Protein AF-A0AA41WZE7-F1 (afdb_monomer)

InterPro domains:
  IPR021307 Protein of unknown function DUF2884 [PF11101] (39-268)

Structure (mmCIF, N/CA/C/O backbone):
data_AF-A0AA41WZE7-F1
#
_entry.id   AF-A0AA41WZE7-F1
#
loop_
_atom_site.group_PDB
_atom_site.id
_atom_site.type_symbol
_atom_site.label_atom_id
_atom_site.label_alt_id
_atom_site.label_comp_id
_atom_site.label_asym_id
_atom_site.label_entity_id
_atom_site.label_seq_id
_atom_site.pdbx_PDB_ins_code
_atom_site.Cartn_x
_atom_site.Cartn_y
_atom_site.Cartn_z
_atom_site.occupancy
_atom_site.B_iso_or_equiv
_atom_site.auth_seq_id
_atom_site.auth_comp_id
_atom_site.auth_asym_id
_atom_site.auth_atom_id
_atom_site.pdbx_PDB_model_num
ATOM 1 N N . MET A 1 1 ? 8.152 59.413 -42.683 1.00 39.50 1 MET A N 1
ATOM 2 C CA . MET A 1 1 ? 7.184 59.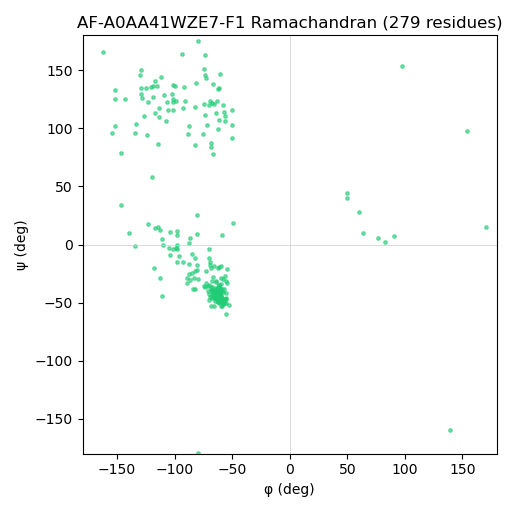721 -41.602 1.00 39.50 1 MET A CA 1
ATOM 3 C C . MET A 1 1 ? 5.880 59.018 -41.956 1.00 39.50 1 MET A C 1
ATOM 5 O O . MET A 1 1 ? 5.412 59.242 -43.054 1.00 39.50 1 MET A O 1
ATOM 9 N N . SER A 1 2 ? 5.282 58.123 -41.174 1.00 39.34 2 SER A N 1
ATOM 10 C CA . SER A 1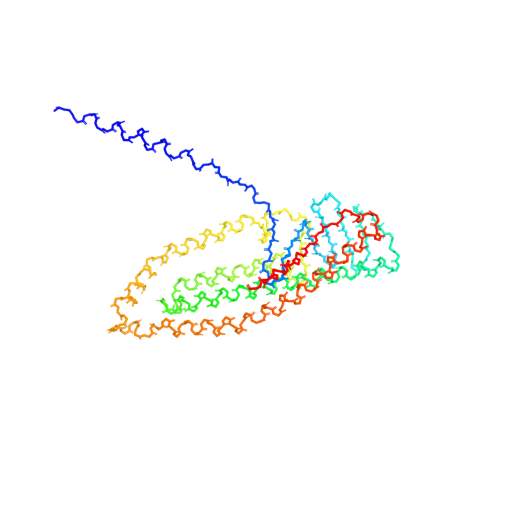 2 ? 5.498 57.766 -39.772 1.00 39.34 2 SER A CA 1
ATOM 11 C C . SER A 1 2 ? 5.105 56.294 -39.552 1.00 39.34 2 SER A C 1
ATOM 13 O O . SER A 1 2 ? 3.987 55.898 -39.865 1.00 39.34 2 SER A O 1
ATOM 15 N N . GLN A 1 3 ? 6.037 55.507 -39.009 1.00 42.66 3 GLN A N 1
ATOM 16 C CA . GLN A 1 3 ? 5.912 54.099 -38.600 1.00 42.66 3 GLN A CA 1
ATOM 17 C C . GLN A 1 3 ? 5.231 53.920 -37.217 1.00 42.66 3 GLN A C 1
ATOM 19 O O . GLN A 1 3 ? 5.480 52.943 -36.518 1.00 42.66 3 GLN A O 1
ATOM 24 N N . ALA A 1 4 ? 4.390 54.853 -36.763 1.00 45.75 4 ALA A N 1
ATOM 25 C CA . ALA A 1 4 ? 3.992 54.892 -35.348 1.00 45.75 4 ALA A CA 1
ATOM 26 C C . ALA A 1 4 ? 2.652 54.213 -34.985 1.00 45.75 4 ALA A C 1
ATOM 28 O O . ALA A 1 4 ? 2.394 54.037 -33.800 1.00 45.75 4 ALA A O 1
ATOM 29 N N . ASN A 1 5 ? 1.813 53.792 -35.942 1.00 42.59 5 ASN A N 1
ATOM 30 C CA . ASN A 1 5 ? 0.417 53.423 -35.626 1.00 42.59 5 ASN A CA 1
ATOM 31 C C . ASN A 1 5 ? 0.047 51.934 -35.723 1.00 42.59 5 ASN A C 1
ATOM 33 O O . ASN A 1 5 ? -1.085 51.588 -35.408 1.00 42.59 5 ASN A O 1
ATOM 37 N N . PHE A 1 6 ? 0.964 51.033 -36.089 1.00 42.41 6 PHE A N 1
ATOM 38 C CA . PHE A 1 6 ? 0.636 49.597 -36.168 1.00 42.41 6 PHE A CA 1
ATOM 39 C C . PHE A 1 6 ? 1.049 48.792 -34.923 1.00 42.41 6 PHE A C 1
ATOM 41 O O . PHE A 1 6 ? 0.565 47.689 -34.697 1.00 42.41 6 PHE A O 1
ATOM 48 N N . ARG A 1 7 ? 1.905 49.356 -34.060 1.00 39.88 7 ARG A N 1
ATOM 49 C CA . ARG A 1 7 ? 2.480 48.635 -32.911 1.00 39.88 7 ARG A CA 1
ATOM 50 C C . ARG A 1 7 ? 1.598 48.636 -31.653 1.00 39.88 7 ARG A C 1
ATOM 52 O O . ARG A 1 7 ? 1.911 47.924 -30.709 1.00 39.88 7 ARG A O 1
ATOM 59 N N . ASN A 1 8 ? 0.500 49.402 -31.641 1.00 41.09 8 ASN A N 1
ATOM 60 C CA . ASN A 1 8 ? -0.334 49.595 -30.445 1.00 41.09 8 ASN A CA 1
ATOM 61 C C . ASN A 1 8 ? -1.659 48.806 -30.445 1.00 41.09 8 ASN A C 1
ATOM 63 O O . ASN A 1 8 ? -2.323 48.746 -29.418 1.00 41.09 8 ASN A O 1
ATOM 67 N N . SER A 1 9 ? -2.041 48.176 -31.565 1.00 42.16 9 SER A N 1
ATOM 68 C CA . SER A 1 9 ? -3.278 47.375 -31.645 1.00 42.16 9 SER A CA 1
ATOM 69 C C . SER A 1 9 ? -3.074 45.882 -31.353 1.00 42.16 9 SER A C 1
ATOM 71 O O . SER A 1 9 ? -4.050 45.184 -31.103 1.00 42.16 9 SER A O 1
ATOM 73 N N . ILE A 1 10 ? -1.830 45.387 -31.371 1.00 45.69 10 ILE A N 1
ATOM 74 C CA . ILE A 1 10 ? -1.518 43.961 -31.149 1.00 45.69 10 ILE A CA 1
ATOM 75 C C . ILE A 1 10 ? -1.294 43.672 -29.651 1.00 45.69 10 ILE A C 1
ATOM 77 O O . ILE A 1 10 ? -1.718 42.635 -29.153 1.00 45.69 10 ILE A O 1
ATOM 81 N N . ASN A 1 11 ? -0.747 44.629 -28.891 1.00 40.59 11 ASN A N 1
ATOM 82 C CA . ASN A 1 11 ? -0.479 44.446 -27.456 1.00 40.59 11 ASN A CA 1
ATOM 83 C C . ASN A 1 11 ? -1.736 44.455 -26.568 1.00 40.59 11 ASN A C 1
ATOM 85 O O . ASN A 1 11 ? -1.706 43.884 -25.484 1.00 40.59 11 ASN A O 1
ATOM 89 N N . VAL A 1 12 ? -2.847 45.058 -27.006 1.00 44.38 12 VAL A N 1
ATOM 90 C CA . VAL A 1 12 ? -4.089 45.100 -26.204 1.00 44.38 12 VAL A CA 1
ATOM 91 C C . VAL A 1 12 ? -4.942 43.839 -26.406 1.00 44.38 12 VAL A C 1
ATOM 93 O O . VAL A 1 12 ? -5.680 43.450 -25.507 1.00 44.38 12 VAL A O 1
ATOM 96 N N . ALA A 1 13 ? -4.795 43.143 -27.539 1.00 37.84 13 ALA A N 1
ATOM 97 C CA . ALA A 1 13 ? -5.554 41.925 -27.830 1.00 37.84 13 ALA A CA 1
ATOM 98 C C . ALA A 1 13 ? -4.947 40.655 -27.197 1.00 37.84 13 ALA A C 1
ATOM 100 O O . ALA A 1 13 ? -5.689 39.745 -26.840 1.00 37.84 13 ALA A O 1
ATOM 101 N N . CYS A 1 14 ? -3.624 40.594 -26.995 1.00 38.25 14 CYS A N 1
ATOM 102 C CA . CYS A 1 14 ? -2.973 39.415 -26.403 1.00 38.25 14 CYS A CA 1
ATOM 103 C C . CYS A 1 14 ? -3.020 39.370 -24.866 1.00 38.25 14 CYS A C 1
ATOM 105 O O . CYS A 1 14 ? -2.947 38.286 -24.296 1.00 38.25 14 CYS A O 1
ATOM 107 N N . ILE A 1 15 ? -3.186 40.506 -24.179 1.00 42.50 15 ILE A N 1
ATOM 108 C CA . ILE A 1 15 ? -3.221 40.535 -22.703 1.00 42.50 15 ILE A CA 1
ATOM 109 C C . ILE A 1 15 ? -4.608 40.133 -22.158 1.00 42.50 15 ILE A C 1
ATOM 111 O O . ILE A 1 15 ? -4.711 39.641 -21.039 1.00 42.50 15 ILE A O 1
ATOM 115 N N . ALA A 1 16 ? -5.672 40.245 -22.961 1.00 38.09 16 ALA A N 1
ATOM 116 C CA . ALA A 1 16 ? -7.031 39.877 -22.550 1.00 38.09 16 ALA A CA 1
ATOM 117 C C . ALA A 1 16 ? -7.349 38.368 -22.654 1.00 38.09 16 ALA A C 1
ATOM 119 O O . ALA A 1 16 ? -8.365 37.933 -22.122 1.00 38.09 16 ALA A O 1
ATOM 120 N N . LEU A 1 17 ? -6.499 37.565 -23.307 1.00 38.97 17 LEU A N 1
ATOM 121 C CA . LEU A 1 17 ? -6.721 36.120 -23.489 1.00 38.97 17 LEU A CA 1
ATOM 122 C C . LEU A 1 17 ? -5.973 35.232 -22.479 1.00 38.97 17 LEU A C 1
ATOM 124 O O . LEU A 1 17 ? -6.183 34.025 -22.468 1.00 38.97 17 LEU A O 1
ATOM 128 N N . LEU A 1 18 ? -5.143 35.809 -21.604 1.00 40.44 18 LEU A N 1
ATOM 129 C CA . LEU A 1 18 ? -4.375 35.063 -20.593 1.00 40.44 18 LEU A CA 1
ATOM 130 C C . LEU A 1 18 ? -5.015 35.060 -19.191 1.00 40.44 18 LEU A C 1
ATOM 132 O O . LEU A 1 18 ? -4.400 34.587 -18.244 1.00 40.44 18 LEU A O 1
ATOM 136 N N . TRP A 1 19 ? -6.245 35.563 -19.038 1.00 40.12 19 TRP A N 1
ATOM 137 C CA . TRP A 1 19 ? -6.938 35.667 -17.739 1.00 40.12 19 TRP A CA 1
ATOM 138 C C . TRP A 1 19 ? -8.195 34.792 -17.604 1.00 40.12 19 TRP A C 1
ATOM 140 O O . TRP A 1 19 ? -8.983 34.984 -16.682 1.00 40.12 19 TRP A O 1
ATOM 150 N N . SER A 1 20 ? -8.396 33.815 -18.492 1.00 40.00 20 SER A N 1
ATOM 151 C CA . SER A 1 20 ? -9.575 32.930 -18.465 1.00 40.00 20 SER A CA 1
ATOM 152 C C . SER A 1 20 ? -9.272 31.447 -18.226 1.00 40.00 20 SER A C 1
ATOM 154 O O . SER A 1 20 ? -10.161 30.622 -18.398 1.00 40.00 20 SER A O 1
ATOM 156 N N . VAL A 1 21 ? -8.062 31.092 -17.780 1.00 46.66 21 VAL A N 1
ATOM 157 C CA . VAL A 1 21 ? -7.745 29.728 -17.306 1.00 46.66 21 VAL A CA 1
ATOM 158 C C . VAL A 1 21 ? -7.292 29.784 -15.846 1.00 46.66 21 VAL A C 1
ATOM 160 O O . VAL A 1 21 ? -6.180 29.424 -15.490 1.00 46.66 21 VAL A O 1
ATOM 163 N N . VAL A 1 22 ? -8.160 30.309 -14.985 1.00 52.69 22 VAL A N 1
ATOM 164 C CA . VAL A 1 22 ? -8.091 30.116 -13.531 1.00 52.69 22 VAL A CA 1
ATOM 165 C C . VAL A 1 22 ? -9.514 29.796 -13.092 1.00 52.69 22 VAL A C 1
ATOM 167 O O . VAL A 1 22 ? -10.319 30.711 -12.988 1.00 52.69 22 VAL A O 1
ATOM 170 N N . LEU A 1 23 ? -9.817 28.500 -12.967 1.00 44.97 23 LEU A N 1
ATOM 171 C CA . LEU A 1 23 ? -11.008 27.815 -12.414 1.00 44.97 23 LEU A CA 1
ATOM 172 C C . LEU A 1 23 ? -11.033 26.466 -13.160 1.00 44.97 23 LEU A C 1
ATOM 174 O O . LEU A 1 23 ? -11.391 26.421 -14.329 1.00 44.97 23 LEU A O 1
ATOM 178 N N . LEU A 1 24 ? -10.537 25.355 -12.622 1.00 39.03 24 LEU A N 1
ATOM 179 C CA . LEU A 1 24 ? -11.025 24.666 -11.432 1.00 39.03 24 LEU A CA 1
ATOM 180 C C . LEU A 1 24 ? -9.865 23.870 -10.806 1.00 39.03 24 LEU A C 1
ATOM 182 O O . LEU A 1 24 ? -9.609 22.738 -11.200 1.00 39.03 24 LEU A O 1
ATOM 186 N N . ALA A 1 25 ? -9.180 24.429 -9.811 1.00 36.84 25 ALA A N 1
ATOM 187 C CA . ALA A 1 25 ? -8.525 23.583 -8.819 1.00 36.84 25 ALA A CA 1
ATOM 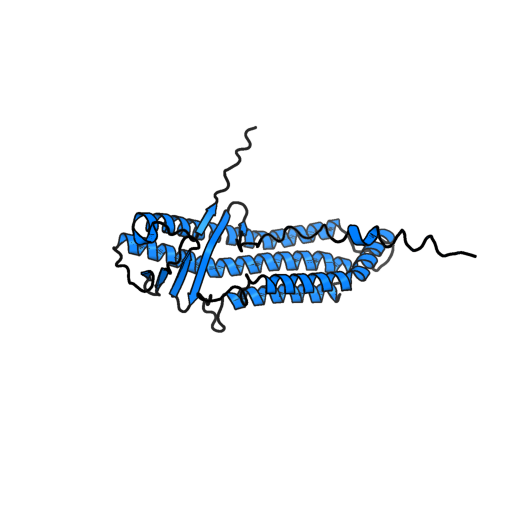188 C C . ALA A 1 25 ? -9.613 23.203 -7.811 1.00 36.84 25 ALA A C 1
ATOM 190 O O . ALA A 1 25 ? -9.855 23.914 -6.835 1.00 36.84 25 ALA A O 1
ATOM 191 N N . THR A 1 26 ? -10.361 22.140 -8.099 1.00 38.38 26 THR A N 1
ATOM 192 C CA . THR A 1 26 ? -11.092 21.455 -7.032 1.00 38.38 26 THR A CA 1
ATOM 193 C C . THR A 1 26 ? -10.047 20.922 -6.056 1.00 38.38 26 THR A C 1
ATOM 195 O O . THR A 1 26 ? -9.065 20.344 -6.526 1.00 38.38 26 THR A O 1
ATOM 198 N N . PRO A 1 27 ? -10.205 21.094 -4.732 1.00 37.75 27 PRO A N 1
ATOM 199 C CA . PRO A 1 27 ? -9.371 20.354 -3.801 1.00 37.75 27 PRO A CA 1
ATOM 200 C C . PRO A 1 27 ? -9.584 18.873 -4.111 1.00 37.75 27 PRO A C 1
ATOM 202 O O . PRO A 1 27 ? -10.700 18.368 -3.978 1.00 37.75 27 PRO A O 1
ATOM 205 N N . VAL A 1 28 ? -8.537 18.206 -4.596 1.00 40.62 28 VAL A N 1
ATOM 206 C CA . VAL A 1 28 ? -8.497 16.750 -4.664 1.00 40.62 28 VAL A CA 1
ATOM 207 C C . VAL A 1 28 ? -8.595 16.298 -3.214 1.00 40.62 28 VAL A C 1
ATOM 209 O O . VAL A 1 28 ? -7.648 16.409 -2.440 1.00 40.62 28 VAL A O 1
ATOM 212 N N . GLN A 1 29 ? -9.797 15.904 -2.802 1.00 38.12 29 GLN A N 1
ATOM 213 C CA . GLN A 1 29 ? -9.943 15.080 -1.616 1.00 38.12 29 GLN A CA 1
ATOM 214 C C . GLN A 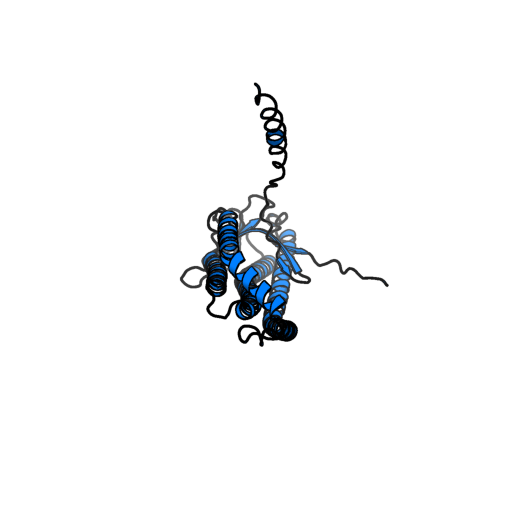1 29 ? -9.212 13.784 -1.951 1.00 38.12 29 GLN A C 1
ATOM 216 O O . GLN A 1 29 ? -9.491 13.184 -2.990 1.00 38.12 29 GLN A O 1
ATOM 221 N N . ALA A 1 30 ? -8.240 13.412 -1.123 1.00 35.81 30 ALA A N 1
ATOM 222 C CA . ALA A 1 30 ? -7.482 12.181 -1.267 1.00 35.81 30 ALA A CA 1
ATOM 223 C C . ALA A 1 30 ? -8.411 10.979 -1.018 1.00 35.81 30 ALA A C 1
ATOM 225 O O . ALA A 1 30 ? -8.435 10.409 0.065 1.00 35.81 30 ALA A O 1
ATOM 226 N N . ASN A 1 31 ? -9.229 10.635 -2.012 1.00 37.88 31 ASN A N 1
ATOM 227 C CA . ASN A 1 31 ? -9.836 9.321 -2.120 1.00 37.88 31 ASN A CA 1
ATOM 228 C C . ASN A 1 31 ? -8.835 8.461 -2.884 1.00 37.88 31 ASN A C 1
ATOM 230 O O . ASN A 1 31 ? -8.710 8.578 -4.104 1.00 37.88 31 ASN A O 1
ATOM 234 N N . THR A 1 32 ? -8.104 7.615 -2.169 1.00 42.50 32 THR A N 1
ATOM 235 C CA . THR A 1 32 ? -7.332 6.544 -2.790 1.00 42.50 32 THR A CA 1
ATOM 236 C C . THR A 1 32 ? -8.331 5.500 -3.286 1.00 42.50 32 THR A C 1
ATOM 238 O O . THR A 1 32 ? -8.930 4.764 -2.506 1.00 42.50 32 THR A O 1
ATOM 241 N N . SER A 1 33 ? -8.585 5.497 -4.594 1.00 41.97 33 SER A N 1
ATOM 242 C CA . SER A 1 33 ? -9.327 4.423 -5.257 1.00 41.97 33 SER A CA 1
ATOM 243 C C . SER A 1 33 ? -8.311 3.493 -5.903 1.00 41.97 33 SER A C 1
ATOM 245 O O . SER A 1 33 ? -7.447 3.923 -6.666 1.00 41.97 33 SER A O 1
ATOM 247 N N . MET A 1 34 ? -8.374 2.214 -5.551 1.00 45.75 34 MET A N 1
ATOM 248 C CA . MET A 1 34 ? -7.598 1.176 -6.221 1.00 45.75 34 MET A CA 1
ATOM 249 C C . MET A 1 34 ? -8.536 0.449 -7.177 1.00 45.75 34 MET A C 1
ATOM 251 O O . MET A 1 34 ? -9.514 -0.166 -6.751 1.00 45.75 34 MET A O 1
ATOM 255 N N . HIS A 1 35 ? -8.259 0.544 -8.477 1.00 44.47 35 HIS A N 1
ATOM 256 C CA . HIS A 1 35 ? -9.022 -0.167 -9.496 1.00 44.47 35 HIS A CA 1
ATOM 257 C C . HIS A 1 35 ? -8.423 -1.551 -9.717 1.00 44.47 35 HIS A C 1
ATOM 259 O O . HIS A 1 35 ? -7.487 -1.737 -10.490 1.00 44.47 35 HIS A O 1
ATOM 265 N N . ILE A 1 36 ? -9.003 -2.523 -9.028 1.00 55.28 36 ILE A N 1
ATOM 266 C CA . ILE A 1 36 ? -8.830 -3.944 -9.297 1.00 55.28 36 ILE A CA 1
ATOM 267 C C . ILE A 1 36 ? -10.051 -4.383 -10.097 1.00 55.28 36 ILE A C 1
ATOM 269 O O . ILE A 1 36 ? -11.180 -4.013 -9.757 1.00 55.28 36 ILE A O 1
ATOM 273 N N . GLU A 1 37 ? -9.867 -5.175 -11.151 1.00 54.97 37 GLU A N 1
ATOM 274 C CA . GLU A 1 37 ? -10.998 -5.715 -11.898 1.00 54.97 37 GLU A CA 1
ATOM 275 C C . GLU A 1 37 ? -11.931 -6.506 -10.954 1.00 54.97 37 GLU A C 1
ATOM 277 O O . GLU A 1 37 ? -11.603 -7.589 -10.486 1.00 54.97 37 GLU A O 1
ATOM 282 N N . GLY A 1 38 ? -13.095 -5.928 -10.621 1.00 55.03 38 GLY A N 1
ATOM 283 C CA . GLY A 1 38 ? -14.083 -6.541 -9.721 1.00 55.03 38 GLY A CA 1
ATOM 284 C C . GLY A 1 38 ? -13.948 -6.214 -8.224 1.00 55.03 38 GLY A C 1
ATOM 285 O O . GLY A 1 38 ? -14.696 -6.796 -7.433 1.00 55.03 38 GLY A O 1
ATOM 286 N N . CYS A 1 39 ? -13.060 -5.295 -7.825 1.00 72.62 39 CYS A N 1
ATOM 287 C CA . CYS A 1 39 ? -12.906 -4.876 -6.429 1.00 72.62 39 CYS A CA 1
ATOM 288 C C . CYS A 1 39 ? -12.524 -3.397 -6.307 1.00 72.62 39 CYS A C 1
ATOM 290 O O . CYS A 1 39 ? -11.362 -3.052 -6.110 1.00 72.62 39 CYS A O 1
ATOM 292 N N . GLU A 1 40 ? -13.507 -2.513 -6.461 1.00 79.06 40 GLU A N 1
ATOM 293 C CA . GLU A 1 40 ? -13.292 -1.090 -6.214 1.00 79.06 40 GLU A CA 1
ATOM 294 C C . GLU A 1 40 ? -13.410 -0.829 -4.716 1.00 79.06 40 GLU A C 1
ATOM 296 O O . GLU A 1 40 ? -14.438 -1.101 -4.098 1.00 79.06 40 GLU A O 1
ATOM 301 N N . MET A 1 41 ? -12.323 -0.352 -4.122 1.00 81.12 41 MET A N 1
ATOM 302 C CA . MET A 1 41 ? -12.229 -0.124 -2.689 1.00 81.12 41 MET A CA 1
ATOM 303 C C . MET A 1 41 ? -12.027 1.354 -2.402 1.00 81.12 41 MET A C 1
ATOM 305 O O . MET A 1 41 ? -11.243 2.023 -3.077 1.00 81.12 41 MET A O 1
ATOM 309 N N . ALA A 1 42 ? -12.686 1.837 -1.354 1.00 80.69 42 ALA A N 1
ATOM 310 C CA . ALA A 1 42 ? -12.466 3.168 -0.816 1.00 80.69 42 ALA A CA 1
ATOM 311 C C . ALA A 1 42 ? -12.226 3.093 0.692 1.00 80.69 42 ALA A C 1
ATOM 313 O O . ALA A 1 42 ? -13.015 2.496 1.430 1.00 80.69 42 ALA A O 1
ATOM 314 N N . MET A 1 43 ? -11.150 3.740 1.136 1.00 83.19 43 MET A N 1
ATOM 315 C CA . MET A 1 43 ? -10.833 3.936 2.548 1.00 83.19 43 MET A CA 1
ATOM 316 C C . MET A 1 43 ? -11.210 5.364 2.949 1.00 83.19 43 MET A C 1
ATOM 318 O O . MET A 1 43 ? -10.782 6.330 2.321 1.00 83.19 43 MET A O 1
ATOM 322 N N . ARG A 1 44 ? -12.038 5.513 3.985 1.00 83.75 44 ARG A N 1
ATOM 323 C CA . ARG A 1 44 ? -12.572 6.803 4.442 1.00 83.75 44 ARG A CA 1
ATOM 324 C C . ARG A 1 44 ? -12.047 7.147 5.826 1.00 83.75 44 ARG A C 1
ATOM 326 O O . ARG A 1 44 ? -12.710 6.898 6.830 1.00 83.75 44 ARG A O 1
ATOM 333 N N . GLY A 1 45 ? -10.883 7.779 5.888 1.00 83.44 45 GLY A N 1
ATOM 334 C CA . GLY A 1 45 ? -10.284 8.223 7.145 1.00 83.44 45 GLY A CA 1
ATOM 335 C C . GLY A 1 45 ? -8.784 7.993 7.173 1.00 83.44 45 GLY A C 1
ATOM 336 O O . GLY A 1 45 ? -8.167 7.825 6.126 1.00 83.44 45 GLY A O 1
ATOM 337 N N . THR A 1 46 ? -8.211 7.961 8.374 1.00 84.75 46 THR A N 1
ATOM 338 C CA . THR A 1 46 ? -6.804 7.598 8.567 1.00 84.75 46 THR A CA 1
ATOM 339 C C . THR A 1 46 ? -6.673 6.269 9.290 1.00 84.75 46 THR A C 1
ATOM 341 O O . THR A 1 46 ? -7.465 5.943 10.180 1.00 84.75 46 THR A O 1
ATOM 344 N N . LEU A 1 47 ? -5.651 5.515 8.900 1.00 88.56 47 LEU A N 1
ATOM 345 C CA . LEU A 1 47 ? -5.216 4.292 9.553 1.00 88.56 47 LEU A CA 1
ATOM 346 C C . LEU A 1 47 ? -3.773 4.485 9.987 1.00 88.56 47 LEU A C 1
ATOM 348 O O . LEU A 1 47 ? -2.959 4.992 9.227 1.00 88.56 47 LEU A O 1
ATOM 352 N N . GLY A 1 48 ? -3.478 4.073 11.209 1.00 89.75 48 GLY A N 1
ATOM 353 C CA . GLY A 1 48 ? -2.129 3.938 11.716 1.00 89.75 48 GLY A CA 1
ATOM 354 C C . GLY A 1 48 ? -1.941 2.564 12.330 1.00 89.75 48 GLY A C 1
ATOM 355 O O . GLY A 1 48 ? -2.881 1.963 12.858 1.00 89.75 48 GLY A O 1
ATOM 356 N N . MET A 1 49 ? -0.717 2.069 12.268 1.00 90.75 49 MET A N 1
ATOM 357 C CA . MET A 1 49 ? -0.337 0.796 12.856 1.00 90.75 49 MET A CA 1
ATOM 358 C C . MET A 1 49 ? 1.068 0.924 13.418 1.00 90.75 49 MET A C 1
ATOM 360 O O . MET A 1 49 ? 1.973 1.329 12.702 1.00 90.75 49 MET A O 1
ATOM 364 N N . GLN A 1 50 ? 1.249 0.608 14.697 1.00 90.69 50 GLN A N 1
ATOM 365 C CA . GLN A 1 50 ? 2.563 0.605 15.340 1.00 90.69 50 GLN A CA 1
ATOM 366 C C . GLN A 1 50 ? 2.566 -0.397 16.488 1.00 90.69 50 GLN A C 1
ATOM 368 O O . GLN A 1 50 ? 1.666 -0.364 17.323 1.00 90.69 50 GLN A O 1
ATOM 373 N N . ASN A 1 51 ? 3.597 -1.245 16.572 1.00 91.12 51 ASN A N 1
ATOM 374 C CA . ASN A 1 51 ? 3.732 -2.252 17.635 1.00 91.12 51 ASN A CA 1
ATOM 375 C C . ASN A 1 51 ? 2.451 -3.086 17.813 1.00 91.12 51 ASN A C 1
ATOM 377 O O . ASN A 1 51 ? 1.980 -3.269 18.932 1.00 91.12 51 ASN A O 1
ATOM 381 N N . ASP A 1 52 ? 1.859 -3.526 16.700 1.00 93.06 52 ASP A N 1
ATOM 382 C CA . ASP A 1 52 ? 0.609 -4.294 16.663 1.00 93.06 52 ASP A CA 1
ATOM 383 C C . ASP A 1 52 ? -0.635 -3.559 17.190 1.00 93.06 52 ASP A C 1
ATOM 385 O O . ASP A 1 52 ? -1.704 -4.157 17.290 1.00 93.06 52 ASP A O 1
ATOM 389 N N . ILE A 1 53 ? -0.541 -2.254 17.444 1.00 95.44 53 ILE A N 1
ATOM 390 C CA . ILE A 1 53 ? -1.675 -1.403 17.802 1.00 95.44 53 ILE A CA 1
ATOM 391 C C . ILE A 1 53 ? -2.242 -0.785 16.527 1.00 95.44 53 ILE A C 1
ATOM 393 O O . ILE A 1 53 ? -1.568 -0.004 15.853 1.00 95.44 53 ILE A O 1
ATOM 397 N N . LEU A 1 54 ? -3.496 -1.109 16.218 1.00 95.31 54 LEU A N 1
ATOM 398 C CA . LEU A 1 54 ? -4.247 -0.540 15.104 1.00 95.31 54 LEU A CA 1
ATOM 399 C C . LEU A 1 54 ? -5.011 0.695 15.587 1.00 95.31 54 LEU A C 1
ATOM 401 O O . LEU A 1 54 ? -5.813 0.609 16.512 1.00 95.31 54 LEU A O 1
ATOM 405 N N . THR A 1 55 ? -4.786 1.839 14.947 1.00 94.44 55 THR A N 1
ATOM 406 C CA . THR A 1 55 ? -5.488 3.100 15.218 1.00 94.44 55 THR A CA 1
ATOM 407 C C . THR A 1 55 ? -6.238 3.544 13.973 1.00 94.44 55 THR A C 1
ATOM 409 O O . THR A 1 55 ? -5.637 3.680 12.914 1.00 94.44 55 THR A O 1
ATOM 412 N N . ILE A 1 56 ? -7.538 3.809 14.085 1.00 91.69 56 ILE A N 1
ATOM 413 C CA . ILE A 1 56 ? -8.371 4.241 12.958 1.00 91.69 56 ILE A CA 1
ATOM 414 C C . ILE A 1 56 ? -9.161 5.491 13.336 1.00 91.69 56 ILE A C 1
ATOM 416 O O . ILE A 1 56 ? -9.769 5.564 14.408 1.00 91.69 56 ILE A O 1
ATOM 420 N N . ARG A 1 57 ? -9.183 6.472 12.432 1.00 89.69 57 ARG A N 1
ATOM 421 C CA . ARG A 1 57 ? -10.024 7.672 12.522 1.00 89.69 57 ARG A CA 1
ATOM 422 C C . ARG A 1 57 ? -10.881 7.783 11.267 1.00 89.69 57 ARG A C 1
ATOM 424 O O . ARG A 1 57 ? -10.403 8.312 10.263 1.00 89.69 57 ARG A O 1
ATOM 431 N N . PRO A 1 58 ? -12.124 7.273 11.296 1.00 86.12 58 PRO A N 1
ATOM 432 C CA . PRO A 1 58 ? -13.019 7.354 10.150 1.00 86.12 58 PRO A CA 1
ATOM 433 C C . PRO A 1 58 ? -13.306 8.806 9.766 1.00 86.12 58 PRO A C 1
ATOM 435 O O . PRO A 1 58 ? -13.416 9.672 10.629 1.00 86.12 58 PRO A O 1
ATOM 438 N N . ALA A 1 59 ? -13.498 9.082 8.480 1.00 82.94 59 ALA A N 1
ATOM 439 C CA . ALA A 1 59 ? -13.840 10.425 8.008 1.00 82.94 59 ALA A CA 1
ATOM 440 C C . ALA A 1 59 ? -15.258 10.865 8.429 1.00 82.94 59 ALA A C 1
ATOM 442 O O . ALA A 1 59 ? -15.574 12.054 8.400 1.00 82.94 59 ALA A O 1
ATOM 443 N N . THR A 1 60 ? -16.116 9.916 8.821 1.00 77.00 60 THR A N 1
ATOM 444 C CA . THR A 1 60 ? -17.511 10.163 9.213 1.00 77.00 60 THR A CA 1
ATOM 445 C C . THR A 1 60 ? -17.639 10.973 10.506 1.00 77.00 60 THR A C 1
ATOM 447 O O . THR A 1 60 ? -18.621 11.695 10.677 1.00 77.00 60 THR A O 1
ATOM 450 N N . HIS A 1 61 ? -16.658 10.893 11.412 1.00 82.62 61 HIS A N 1
ATOM 451 C CA . HIS A 1 61 ? -16.673 11.580 12.708 1.00 82.62 61 HIS A CA 1
ATOM 452 C C . HIS A 1 61 ? -15.275 11.674 13.338 1.00 82.62 61 HIS A C 1
ATOM 454 O O . HIS A 1 61 ? -14.367 10.931 12.997 1.00 82.62 61 HIS A O 1
ATOM 460 N N . SER A 1 62 ? -15.109 12.514 14.360 1.00 82.75 62 SER A N 1
ATOM 461 C CA . SER A 1 62 ? -13.808 12.764 15.000 1.00 82.75 62 SER A CA 1
ATOM 462 C C . SER A 1 62 ? -13.349 11.712 16.025 1.00 82.75 62 SER A C 1
ATOM 464 O O . SER A 1 62 ? -12.394 11.973 16.757 1.00 82.75 62 SER A O 1
ATOM 466 N N . LYS A 1 63 ? -14.038 10.571 16.149 1.00 90.25 63 LYS A N 1
ATOM 467 C CA . LYS A 1 63 ? -13.674 9.520 17.112 1.00 90.25 63 LYS A CA 1
ATOM 468 C C . LYS A 1 63 ? -12.409 8.783 16.671 1.00 90.25 63 LYS A C 1
ATOM 470 O O . LYS A 1 63 ? -12.228 8.503 15.487 1.00 90.25 63 LYS A O 1
ATOM 475 N N . THR A 1 64 ? -11.576 8.414 17.638 1.00 91.81 64 THR A N 1
ATOM 476 C CA . THR A 1 64 ? -10.402 7.558 17.431 1.00 91.81 64 THR A CA 1
ATOM 477 C C . THR A 1 64 ? -10.664 6.170 17.995 1.00 91.81 64 THR A C 1
ATOM 479 O O . THR A 1 64 ? -10.945 6.027 19.185 1.00 91.81 64 THR A O 1
ATOM 482 N N . TYR A 1 65 ? -10.543 5.156 17.146 1.00 93.94 65 TYR A N 1
ATOM 483 C CA . TYR A 1 65 ? -10.687 3.748 17.497 1.00 93.94 65 TYR A CA 1
ATOM 484 C C . TYR A 1 65 ? -9.302 3.135 17.601 1.00 93.94 65 TYR A C 1
ATOM 486 O O . TYR A 1 65 ? -8.490 3.303 16.692 1.00 93.94 65 TYR A O 1
ATOM 494 N N . VAL A 1 66 ? -9.028 2.442 18.700 1.00 96.06 66 VAL A N 1
ATOM 495 C CA . VAL A 1 66 ? -7.750 1.769 18.927 1.00 96.06 66 VAL A CA 1
ATOM 496 C C . VAL A 1 66 ? -8.018 0.323 19.308 1.00 96.06 66 VAL A C 1
ATOM 498 O O . VAL A 1 66 ? -8.769 0.071 20.251 1.00 96.06 66 VAL A O 1
ATOM 501 N N . ILE A 1 67 ? -7.400 -0.600 18.578 1.00 97.00 67 ILE A N 1
ATOM 502 C CA . ILE A 1 67 ? -7.384 -2.032 18.874 1.00 97.00 67 ILE A CA 1
ATOM 503 C C . ILE A 1 67 ? -5.940 -2.400 19.221 1.00 97.00 67 ILE A C 1
ATOM 505 O O . ILE A 1 67 ? -5.042 -2.203 18.399 1.00 97.00 67 ILE A O 1
ATOM 509 N N . ASP A 1 68 ? -5.712 -2.856 20.452 1.00 96.75 68 ASP A N 1
ATOM 510 C CA . ASP A 1 68 ? -4.375 -3.217 20.936 1.00 96.75 68 ASP A CA 1
ATOM 511 C C . ASP A 1 68 ? -3.921 -4.614 20.466 1.00 96.75 68 ASP A C 1
ATOM 513 O O . ASP A 1 68 ? -4.624 -5.313 19.730 1.00 96.75 68 ASP A O 1
ATOM 517 N N . ALA A 1 69 ? -2.714 -5.016 20.873 1.00 95.50 69 ALA A N 1
ATOM 518 C CA . ALA A 1 69 ? -2.108 -6.289 20.482 1.00 95.50 69 ALA A CA 1
ATOM 519 C C . ALA A 1 69 ? -2.857 -7.519 21.033 1.00 95.50 69 ALA A C 1
ATOM 521 O O . ALA A 1 69 ? -2.700 -8.618 20.500 1.00 95.50 69 ALA A O 1
ATOM 522 N N . GLU A 1 70 ? -3.684 -7.340 22.065 1.00 96.44 70 GLU A N 1
ATOM 523 C CA . GLU A 1 70 ? -4.584 -8.344 22.637 1.00 96.44 70 GLU A CA 1
ATOM 524 C C . GLU A 1 70 ? -6.026 -8.212 22.109 1.00 96.44 70 GLU A C 1
ATOM 526 O O . GLU A 1 70 ? -6.948 -8.834 22.639 1.00 96.44 70 GLU A O 1
ATOM 531 N N . GLN A 1 71 ? -6.227 -7.410 21.057 1.00 96.62 71 GLN A N 1
ATOM 532 C CA . GLN A 1 71 ? -7.508 -7.172 20.398 1.00 96.62 71 GLN A CA 1
ATOM 533 C C . GLN A 1 71 ? -8.572 -6.564 21.328 1.00 96.62 71 GLN A C 1
ATOM 535 O O . GLN A 1 71 ? -9.772 -6.748 21.108 1.00 96.62 71 GLN A O 1
ATOM 540 N N . ASN A 1 72 ? -8.167 -5.813 22.356 1.00 96.75 72 ASN A N 1
ATOM 541 C CA . ASN A 1 72 ? -9.101 -5.013 23.141 1.00 96.75 72 ASN A CA 1
ATOM 542 C C . ASN A 1 72 ? -9.395 -3.700 22.421 1.00 96.75 72 ASN A C 1
ATOM 544 O O . ASN A 1 72 ? -8.504 -3.032 21.896 1.00 96.75 72 ASN A O 1
ATOM 548 N N . LEU A 1 73 ? -10.662 -3.298 22.454 1.00 96.25 73 LEU A N 1
ATOM 549 C CA . LEU A 1 73 ? -11.123 -2.061 21.848 1.00 96.25 73 LEU A CA 1
ATOM 550 C C . LEU A 1 73 ? -11.096 -0.900 22.849 1.00 96.25 73 LEU A C 1
ATOM 552 O O . LEU A 1 73 ? -11.629 -0.991 23.959 1.00 96.25 73 LEU A O 1
ATOM 556 N N . SER A 1 74 ? -10.601 0.252 22.403 1.00 96.50 74 SER A N 1
ATOM 557 C CA . SER A 1 74 ? -10.876 1.540 23.035 1.00 96.50 74 SER A CA 1
ATOM 558 C C . SER A 1 74 ? -11.330 2.596 22.027 1.00 96.50 74 SER A C 1
ATOM 560 O O . SER A 1 74 ? -10.900 2.610 20.875 1.00 96.50 74 SER A O 1
ATOM 562 N N . ILE A 1 75 ? -12.223 3.483 22.470 1.00 94.88 75 ILE A N 1
ATOM 563 C CA . ILE A 1 75 ? -12.756 4.601 21.681 1.00 94.88 75 ILE A CA 1
ATOM 564 C C . ILE A 1 75 ? -12.476 5.891 22.448 1.00 94.88 75 ILE A C 1
ATOM 566 O O . ILE A 1 75 ? -12.863 6.020 23.612 1.00 94.88 75 ILE A O 1
ATOM 570 N N . ASP A 1 76 ? -11.769 6.831 21.820 1.00 94.00 76 ASP A N 1
ATOM 571 C CA . ASP A 1 76 ? -11.300 8.082 22.438 1.00 94.00 76 ASP A CA 1
ATOM 572 C C . ASP A 1 76 ? -10.589 7.847 23.788 1.00 94.00 76 ASP A C 1
ATOM 574 O O . ASP A 1 76 ? -10.789 8.565 24.772 1.00 94.00 76 ASP A O 1
ATOM 578 N N . GLY A 1 77 ? -9.783 6.780 23.852 1.00 94.19 77 GLY A N 1
ATOM 579 C CA . GLY A 1 77 ? -9.025 6.377 25.040 1.00 94.19 77 GLY A CA 1
ATOM 580 C C . GLY A 1 77 ? -9.845 5.693 26.140 1.00 94.19 77 GLY A C 1
ATOM 581 O O . GLY A 1 77 ? -9.309 5.414 27.212 1.00 94.19 77 GLY A O 1
ATOM 582 N N . LYS A 1 78 ? -11.134 5.410 25.914 1.00 95.44 78 LYS A N 1
ATOM 583 C CA . LYS A 1 78 ? -11.983 4.664 26.854 1.00 95.44 78 LYS A CA 1
ATOM 584 C C . LYS A 1 78 ? -12.125 3.222 26.395 1.00 95.44 78 LYS A C 1
ATOM 586 O O . LYS A 1 78 ? -12.599 2.980 25.290 1.00 95.44 78 LYS A O 1
ATOM 591 N N . ALA A 1 79 ? -11.744 2.277 27.251 1.00 95.81 79 ALA A N 1
ATOM 592 C CA . ALA A 1 79 ? -11.925 0.855 26.983 1.00 95.81 79 ALA A CA 1
ATOM 593 C C . ALA A 1 79 ? -13.415 0.513 26.826 1.00 95.81 79 ALA A C 1
ATOM 595 O O . ALA A 1 79 ? -14.245 0.948 27.631 1.00 95.81 79 ALA A O 1
ATOM 596 N N . VAL A 1 80 ? -13.732 -0.279 25.805 1.00 93.94 80 VAL A N 1
ATOM 597 C CA . VAL A 1 80 ? -15.076 -0.791 25.538 1.00 93.94 80 VAL A CA 1
ATOM 598 C C . VAL A 1 80 ? -15.090 -2.271 25.923 1.00 93.94 80 VAL A C 1
ATOM 600 O O . VAL A 1 80 ? -14.359 -3.052 25.318 1.00 93.94 80 VAL A O 1
ATOM 603 N N . PRO A 1 81 ? -15.871 -2.688 26.936 1.00 93.31 81 PRO A N 1
ATOM 604 C CA . PRO A 1 81 ? -15.956 -4.096 27.299 1.00 93.31 81 PRO A CA 1
ATOM 605 C C . PRO A 1 81 ? -16.676 -4.873 26.194 1.00 93.31 81 PRO A C 1
ATOM 607 O O . PRO A 1 81 ? -17.816 -4.558 25.855 1.00 93.31 81 PRO A O 1
ATOM 610 N N . LEU A 1 82 ? -16.016 -5.902 25.667 1.00 94.94 82 LEU A N 1
ATOM 611 C CA . LEU A 1 82 ? -16.551 -6.756 24.612 1.00 94.94 82 LEU A CA 1
ATOM 612 C C . LEU A 1 82 ? -17.069 -8.069 25.201 1.00 94.94 82 LEU A C 1
ATOM 614 O O . LEU A 1 82 ? -16.445 -8.676 26.073 1.00 94.94 82 LEU A O 1
ATOM 618 N N . ASN A 1 83 ? -18.228 -8.518 24.726 1.00 95.56 83 ASN A N 1
ATOM 619 C CA . ASN A 1 83 ? -18.675 -9.890 24.943 1.00 95.56 83 ASN A CA 1
ATOM 620 C C . ASN A 1 83 ? -17.975 -10.848 23.956 1.00 95.56 83 ASN A C 1
ATOM 622 O O . ASN A 1 83 ? -17.249 -10.419 23.064 1.00 95.56 83 ASN A O 1
ATOM 626 N N . GLN A 1 84 ? -18.204 -12.156 24.099 1.00 96.50 84 GLN A N 1
ATOM 627 C CA . GLN A 1 84 ? -17.532 -13.169 23.276 1.00 96.50 84 GLN A CA 1
ATOM 628 C C . GLN A 1 84 ? -17.775 -13.001 21.765 1.00 96.50 84 GLN A C 1
ATOM 630 O O . GLN A 1 84 ? -16.863 -13.219 20.974 1.00 96.50 84 GLN A O 1
ATOM 635 N N . GLU A 1 85 ? -18.988 -12.621 21.363 1.00 95.75 85 GLU A N 1
ATOM 636 C CA . GLU A 1 85 ? -19.337 -12.411 19.955 1.00 95.75 85 GLU A CA 1
ATOM 637 C C . GLU A 1 85 ? -18.646 -11.159 19.405 1.00 95.75 85 GLU A C 1
ATOM 639 O O . GLU A 1 85 ? -17.986 -11.217 18.372 1.00 95.75 85 GLU A O 1
ATOM 644 N N . GLN A 1 86 ? -18.715 -10.047 20.139 1.00 95.81 86 GLN A N 1
ATOM 645 C CA . GLN A 1 86 ? -18.052 -8.795 19.773 1.00 95.81 86 GLN A CA 1
ATOM 646 C C . GLN A 1 86 ? -16.527 -8.959 19.683 1.00 95.81 86 GLN A C 1
ATOM 648 O O . GLN A 1 86 ? -15.911 -8.431 18.760 1.00 95.81 86 GLN A O 1
ATOM 653 N N . GLN A 1 87 ? -15.930 -9.720 20.607 1.00 97.31 87 GLN A N 1
ATOM 654 C CA . GLN A 1 87 ? -14.497 -10.013 20.604 1.00 97.31 87 GLN A CA 1
ATOM 655 C C . GLN A 1 87 ? -14.084 -10.763 19.335 1.00 97.31 87 GLN A C 1
ATOM 657 O O . GLN A 1 87 ? -13.107 -10.381 18.700 1.00 97.31 87 GLN A O 1
ATOM 662 N N . ALA A 1 88 ? -14.848 -11.783 18.931 1.00 97.25 88 ALA A N 1
ATOM 663 C CA . ALA A 1 88 ? -14.550 -12.556 17.727 1.00 97.25 88 ALA A CA 1
ATOM 664 C C . ALA A 1 88 ? -14.607 -11.694 16.451 1.00 97.25 88 ALA A C 1
ATOM 666 O O . ALA A 1 88 ? -13.773 -11.849 15.559 1.00 97.25 88 ALA A O 1
ATOM 667 N N . VAL A 1 89 ? -15.564 -10.761 16.368 1.00 97.12 89 VAL A N 1
ATOM 668 C CA . VAL A 1 89 ? -15.677 -9.842 15.223 1.00 97.12 89 VAL A CA 1
ATOM 669 C C . VAL A 1 89 ? -14.535 -8.816 15.216 1.00 97.12 89 VAL A C 1
ATOM 671 O O . VAL A 1 89 ? -13.952 -8.582 14.159 1.00 97.12 89 VAL A O 1
ATOM 674 N N . ILE A 1 90 ? -14.170 -8.236 16.370 1.00 96.50 90 ILE A N 1
ATOM 675 C CA . ILE A 1 90 ? -13.022 -7.312 16.479 1.00 96.50 90 ILE A CA 1
ATOM 676 C C . ILE A 1 90 ? -11.711 -8.011 16.115 1.00 96.50 90 ILE A C 1
ATOM 678 O O . ILE A 1 90 ? -10.906 -7.445 15.380 1.00 96.50 90 ILE A O 1
ATOM 682 N N . GLU A 1 91 ? -11.505 -9.239 16.588 1.00 97.62 91 GLU A N 1
ATOM 683 C CA . GLU A 1 91 ? -10.323 -10.039 16.270 1.00 97.62 91 GLU A CA 1
ATOM 684 C C . GLU A 1 91 ? -10.232 -10.314 14.764 1.00 97.62 91 GLU A C 1
ATOM 686 O O . GLU A 1 91 ? -9.198 -10.067 14.140 1.00 97.62 91 GLU A O 1
ATOM 691 N N . SER A 1 92 ? -11.340 -10.747 14.154 1.00 97.75 92 SER A N 1
ATOM 692 C CA . SER A 1 92 ? -11.407 -10.950 12.707 1.00 97.75 92 SER A CA 1
ATOM 693 C C . SER A 1 92 ? -11.123 -9.652 11.946 1.00 97.75 92 SER A C 1
ATOM 695 O O . SER A 1 92 ? -10.313 -9.648 11.020 1.00 97.75 92 SER A O 1
ATOM 697 N N . TYR A 1 93 ? -11.734 -8.535 12.343 1.00 96.81 93 TYR A N 1
ATOM 698 C CA . TYR A 1 93 ? -11.494 -7.231 11.728 1.00 96.81 93 TYR A CA 1
ATOM 699 C C . TYR A 1 93 ? -10.014 -6.838 11.795 1.00 96.81 93 TYR A C 1
ATOM 701 O O . TYR A 1 93 ? -9.404 -6.545 10.767 1.00 96.81 93 TYR A O 1
ATOM 709 N N . TYR A 1 94 ? -9.422 -6.914 12.989 1.00 97.38 94 TYR A N 1
ATOM 710 C CA . TYR A 1 94 ? -8.022 -6.588 13.235 1.00 97.38 94 TYR A CA 1
ATOM 711 C C . TYR A 1 94 ? -7.078 -7.386 12.330 1.00 97.38 94 TYR A C 1
ATOM 713 O O . TYR A 1 94 ? -6.232 -6.795 11.658 1.00 97.38 94 TYR A O 1
ATOM 721 N N . TYR A 1 95 ? -7.231 -8.713 12.262 1.00 97.50 95 TYR A N 1
ATOM 722 C CA . TYR A 1 95 ? -6.338 -9.548 11.455 1.00 97.50 95 TYR A CA 1
ATOM 723 C C . TYR A 1 95 ? -6.524 -9.350 9.951 1.00 97.50 95 TYR A C 1
ATOM 725 O O . TYR A 1 95 ? -5.530 -9.386 9.224 1.00 97.50 95 TYR A O 1
ATOM 733 N N . ASN A 1 96 ? -7.748 -9.101 9.474 1.00 96.94 96 ASN A N 1
ATOM 734 C CA . ASN A 1 96 ? -7.970 -8.790 8.061 1.00 96.94 96 ASN A CA 1
ATOM 735 C C . ASN A 1 96 ? -7.319 -7.453 7.679 1.00 96.94 96 ASN A C 1
ATOM 737 O O . ASN A 1 96 ? -6.573 -7.402 6.704 1.00 96.94 96 ASN A O 1
ATOM 741 N N . VAL A 1 97 ? -7.501 -6.398 8.483 1.00 94.69 97 VAL A N 1
ATOM 742 C CA . VAL A 1 97 ? -6.851 -5.094 8.252 1.00 94.69 97 VAL A CA 1
ATOM 743 C C . VAL A 1 97 ? -5.327 -5.217 8.318 1.00 94.69 97 VAL A C 1
ATOM 745 O O . VAL A 1 97 ? -4.627 -4.761 7.416 1.00 94.69 97 VAL A O 1
ATOM 748 N N . ARG A 1 98 ? -4.798 -5.886 9.349 1.00 94.81 98 ARG A N 1
ATOM 749 C CA . ARG A 1 98 ? -3.355 -6.107 9.514 1.00 94.81 98 ARG A CA 1
ATOM 750 C C . ARG A 1 98 ? -2.746 -6.892 8.355 1.00 94.81 98 ARG A C 1
ATOM 752 O O . ARG A 1 98 ? -1.625 -6.592 7.963 1.00 94.81 98 ARG A O 1
ATOM 759 N N . SER A 1 99 ? -3.460 -7.879 7.818 1.00 95.25 99 SER A N 1
ATOM 760 C CA . SER A 1 99 ? -2.985 -8.678 6.682 1.00 95.25 99 SER A CA 1
ATOM 761 C C . SER A 1 99 ? -3.067 -7.899 5.369 1.00 95.25 99 SER A C 1
ATOM 763 O O . SER A 1 99 ? -2.185 -8.029 4.526 1.00 95.25 99 SER A O 1
ATOM 765 N N . ALA A 1 100 ? -4.086 -7.054 5.200 1.00 92.81 100 ALA A N 1
ATOM 766 C CA . ALA A 1 100 ? -4.254 -6.245 3.998 1.00 92.81 100 ALA A CA 1
ATOM 767 C C . ALA A 1 100 ? -3.082 -5.270 3.776 1.00 92.81 100 ALA A C 1
ATOM 769 O O . ALA A 1 100 ? -2.677 -5.068 2.637 1.00 92.81 100 ALA A O 1
ATOM 770 N N . ILE A 1 101 ? -2.490 -4.712 4.838 1.00 91.56 101 ILE A N 1
ATOM 771 C CA . ILE A 1 101 ? -1.380 -3.745 4.733 1.00 91.56 101 ILE A CA 1
ATOM 772 C C . ILE A 1 101 ? -0.186 -4.287 3.917 1.00 91.56 101 ILE A C 1
ATOM 774 O O . ILE A 1 101 ? 0.132 -3.693 2.884 1.00 91.56 101 ILE A O 1
ATOM 778 N N . PRO A 1 102 ? 0.474 -5.400 4.302 1.00 91.94 102 PRO A N 1
ATOM 779 C CA . PRO A 1 102 ? 1.601 -5.930 3.539 1.00 91.94 102 PRO A CA 1
ATOM 780 C C . PRO A 1 102 ? 1.202 -6.400 2.134 1.00 91.94 102 PRO A C 1
ATOM 782 O O . PRO A 1 102 ? 1.989 -6.234 1.206 1.00 91.94 102 PRO A O 1
ATOM 785 N N . MET A 1 103 ? -0.020 -6.914 1.949 1.00 92.62 103 MET A N 1
ATOM 786 C CA . MET A 1 103 ? -0.530 -7.278 0.620 1.00 92.62 103 MET A CA 1
ATOM 787 C C . MET A 1 103 ? -0.692 -6.061 -0.296 1.00 92.62 103 MET A C 1
ATOM 789 O O . MET A 1 103 ? -0.345 -6.136 -1.470 1.00 92.62 103 MET A O 1
ATOM 793 N N . GLY A 1 104 ? -1.154 -4.924 0.229 1.00 89.81 104 GLY A N 1
ATOM 794 C CA . GLY A 1 104 ? -1.229 -3.675 -0.529 1.00 89.81 104 GLY A CA 1
ATOM 795 C C . GLY A 1 104 ? 0.149 -3.198 -0.998 1.00 89.81 104 GLY A C 1
ATOM 796 O O . GLY A 1 104 ? 0.298 -2.786 -2.148 1.00 89.81 104 GLY A O 1
ATOM 797 N N . VAL A 1 105 ? 1.174 -3.321 -0.144 1.00 89.69 105 VAL A N 1
ATOM 798 C CA . VAL A 1 105 ? 2.564 -3.011 -0.525 1.00 89.69 105 VAL A CA 1
ATOM 799 C C . VAL A 1 105 ? 3.074 -3.966 -1.603 1.00 89.69 105 VAL A C 1
ATOM 801 O O . VAL A 1 105 ? 3.683 -3.522 -2.575 1.00 89.69 105 VAL A O 1
ATOM 804 N N . GLU A 1 106 ? 2.802 -5.265 -1.470 1.00 92.00 106 GLU A N 1
ATOM 805 C CA . GLU A 1 106 ? 3.171 -6.262 -2.479 1.00 92.00 106 GLU A CA 1
ATOM 806 C C . GLU A 1 106 ? 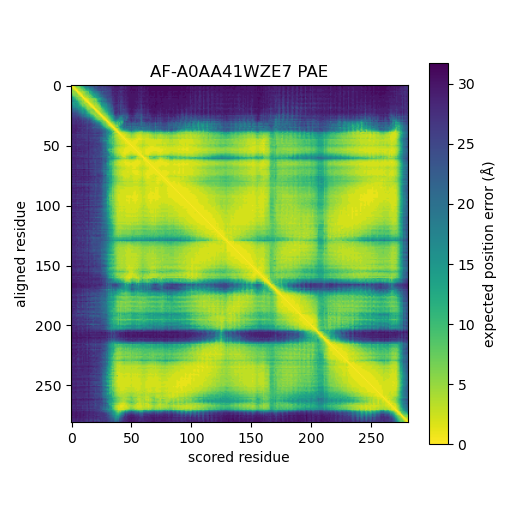2.516 -5.965 -3.835 1.00 92.00 106 GLU A C 1
ATOM 808 O O . GLU A 1 106 ? 3.201 -5.956 -4.857 1.00 92.00 106 GLU A O 1
ATOM 813 N N . MET A 1 107 ? 1.224 -5.630 -3.849 1.00 91.06 107 MET A N 1
ATOM 814 C CA . MET A 1 107 ? 0.515 -5.235 -5.067 1.00 91.06 107 MET A CA 1
ATOM 815 C C . MET A 1 107 ? 1.108 -3.979 -5.708 1.00 91.06 107 MET A C 1
ATOM 817 O O . MET A 1 107 ? 1.284 -3.933 -6.926 1.00 91.06 107 MET A O 1
ATOM 821 N N . ALA A 1 108 ? 1.437 -2.959 -4.910 1.00 88.81 108 ALA A N 1
ATOM 822 C CA . ALA A 1 108 ? 2.093 -1.755 -5.413 1.00 88.81 108 ALA A CA 1
ATOM 823 C C . ALA A 1 108 ? 3.457 -2.089 -6.041 1.00 88.81 108 ALA A C 1
ATOM 825 O O . ALA A 1 108 ? 3.770 -1.612 -7.133 1.00 88.81 108 ALA A O 1
ATOM 826 N N . ALA A 1 109 ? 4.241 -2.963 -5.402 1.00 90.94 109 ALA A N 1
ATOM 827 C CA . ALA A 1 109 ? 5.521 -3.425 -5.930 1.00 90.94 109 ALA A CA 1
ATOM 828 C C . ALA A 1 109 ? 5.364 -4.224 -7.238 1.00 90.94 109 ALA A C 1
ATOM 830 O O . ALA A 1 109 ? 6.125 -4.005 -8.177 1.00 90.94 109 ALA A O 1
ATOM 831 N N . GLN A 1 110 ? 4.366 -5.107 -7.330 1.00 91.69 110 GLN A N 1
ATOM 832 C CA . GLN A 1 110 ? 4.048 -5.865 -8.545 1.00 91.69 110 GLN A CA 1
ATOM 833 C C . GLN A 1 110 ? 3.582 -4.950 -9.693 1.00 91.69 110 GLN A C 1
ATOM 835 O O . GLN A 1 110 ? 4.009 -5.122 -10.834 1.00 91.69 110 GLN A O 1
ATOM 840 N N . GLY A 1 111 ? 2.741 -3.949 -9.409 1.00 90.88 111 GLY A N 1
ATOM 841 C CA . GLY A 1 111 ? 2.309 -2.961 -10.403 1.00 90.88 111 GLY A CA 1
ATOM 842 C C . GLY A 1 111 ? 3.474 -2.122 -10.933 1.00 90.88 111 GLY A C 1
ATOM 843 O O . GLY A 1 111 ? 3.587 -1.884 -12.136 1.00 90.88 111 GLY A O 1
ATOM 844 N N . LEU A 1 112 ? 4.384 -1.733 -10.044 1.00 90.38 112 LEU A N 1
ATOM 845 C CA . LEU A 1 112 ? 5.596 -1.013 -10.405 1.00 90.38 112 LEU A CA 1
ATOM 846 C C . LEU A 1 112 ? 6.573 -1.878 -11.218 1.00 90.38 112 LEU A C 1
ATOM 848 O O . LEU A 1 112 ? 7.192 -1.376 -12.152 1.00 90.38 112 LEU A O 1
ATOM 852 N N . GLU A 1 113 ? 6.673 -3.174 -10.920 1.00 91.00 113 GLU A N 1
ATOM 853 C CA . GLU A 1 113 ? 7.452 -4.125 -11.721 1.00 91.00 113 GLU A CA 1
ATOM 854 C C . GLU A 1 113 ? 6.883 -4.268 -13.139 1.00 91.00 113 GLU A C 1
ATOM 856 O O . GLU A 1 113 ? 7.630 -4.238 -14.114 1.00 91.00 113 GLU A O 1
ATOM 861 N N . LEU A 1 114 ? 5.556 -4.342 -13.288 1.00 91.00 114 LEU A N 1
ATOM 862 C CA . LEU A 1 114 ? 4.917 -4.343 -14.607 1.00 91.00 114 LEU A CA 1
ATOM 863 C C . LEU A 1 114 ? 5.213 -3.061 -15.392 1.00 91.00 114 LEU A C 1
ATOM 865 O O . LEU A 1 114 ? 5.529 -3.130 -16.582 1.00 91.00 114 LEU A O 1
ATOM 869 N N . ALA A 1 115 ? 5.145 -1.902 -14.732 1.00 88.94 115 ALA A N 1
ATOM 870 C CA . ALA A 1 115 ? 5.516 -0.630 -15.342 1.00 88.94 115 ALA A CA 1
ATOM 871 C C . ALA A 1 115 ? 6.992 -0.627 -15.774 1.00 88.94 115 ALA A C 1
ATOM 873 O O . ALA A 1 115 ? 7.306 -0.225 -16.894 1.00 88.94 115 ALA A O 1
ATOM 874 N N . ASN A 1 116 ? 7.881 -1.144 -14.922 1.00 90.19 116 ASN A N 1
ATOM 875 C CA . ASN A 1 116 ? 9.307 -1.281 -15.198 1.00 90.19 116 ASN A CA 1
ATOM 876 C C . ASN A 1 116 ? 9.575 -2.171 -16.416 1.00 90.19 116 ASN A C 1
ATOM 878 O O . ASN A 1 116 ? 10.356 -1.796 -17.288 1.00 90.19 116 ASN A O 1
ATOM 882 N N . ILE A 1 117 ? 8.900 -3.316 -16.519 1.00 90.25 117 ILE A N 1
ATOM 883 C CA . ILE A 1 117 ? 8.984 -4.205 -17.683 1.00 90.25 117 ILE A CA 1
ATOM 884 C C . ILE A 1 117 ? 8.544 -3.462 -18.945 1.00 90.25 117 ILE A C 1
ATOM 886 O O . ILE A 1 117 ? 9.298 -3.413 -19.913 1.00 90.25 117 ILE A O 1
ATOM 890 N N . ALA A 1 118 ? 7.358 -2.847 -18.938 1.00 87.06 118 ALA A N 1
ATOM 891 C CA . ALA A 1 118 ? 6.813 -2.176 -20.117 1.00 87.06 118 ALA A CA 1
ATOM 892 C C . ALA A 1 118 ? 7.739 -1.061 -20.627 1.00 87.06 118 ALA A C 1
ATOM 894 O O . ALA A 1 118 ? 8.041 -0.983 -21.819 1.00 87.06 118 ALA A O 1
ATOM 895 N N . VAL A 1 119 ? 8.233 -0.232 -19.707 1.00 85.06 119 VAL A N 1
ATOM 896 C CA . VAL A 1 119 ? 9.213 0.815 -19.993 1.00 85.06 119 VAL A CA 1
ATOM 897 C C . VAL A 1 119 ? 10.488 0.227 -20.588 1.00 85.06 119 VAL A C 1
ATOM 899 O O . VAL A 1 119 ? 10.933 0.674 -21.648 1.00 85.06 119 VAL A O 1
ATOM 902 N N . ASN A 1 120 ? 11.083 -0.764 -19.920 1.00 88.56 120 ASN A N 1
ATOM 903 C CA . ASN A 1 120 ? 12.367 -1.299 -20.343 1.00 88.56 120 ASN A CA 1
ATOM 904 C C . ASN A 1 120 ? 12.262 -1.958 -21.712 1.00 88.56 120 ASN A C 1
ATOM 906 O O . ASN A 1 120 ? 13.122 -1.688 -22.541 1.00 88.56 120 ASN A O 1
ATOM 910 N N . GLU A 1 121 ? 11.226 -2.751 -21.992 1.00 86.75 121 GLU A N 1
ATOM 911 C CA . GLU A 1 121 ? 11.086 -3.391 -23.304 1.00 86.75 121 GLU A CA 1
ATOM 912 C C . GLU A 1 121 ? 10.974 -2.362 -24.432 1.00 86.75 121 GLU A C 1
ATOM 914 O O . GLU A 1 121 ? 11.660 -2.484 -25.445 1.00 86.75 121 GLU A O 1
ATOM 919 N N . VAL A 1 122 ? 10.156 -1.319 -24.256 1.00 84.00 122 VAL A N 1
ATOM 920 C CA . VAL A 1 122 ? 9.950 -0.302 -25.296 1.00 84.00 122 VAL A CA 1
ATOM 921 C C . VAL A 1 122 ? 11.214 0.527 -25.514 1.00 84.00 122 VAL A C 1
ATOM 923 O O . VAL A 1 122 ? 11.695 0.648 -26.642 1.00 84.00 122 VAL A O 1
ATOM 926 N N . PHE A 1 123 ? 11.774 1.100 -24.450 1.00 83.00 123 PHE A N 1
ATOM 927 C CA . PHE A 1 123 ? 12.869 2.057 -24.591 1.00 83.00 123 PHE A CA 1
ATOM 928 C C . PHE A 1 123 ? 14.224 1.384 -24.813 1.00 83.00 123 PHE A C 1
ATOM 930 O O . PHE A 1 123 ? 15.036 1.922 -25.560 1.00 83.00 123 PHE A O 1
ATOM 937 N N . THR A 1 124 ? 14.454 0.175 -24.291 1.00 84.56 124 THR A N 1
ATOM 938 C CA . THR A 1 124 ? 15.673 -0.594 -24.600 1.00 84.56 124 THR A CA 1
ATOM 939 C C . THR A 1 124 ? 15.748 -0.957 -26.078 1.00 84.56 124 THR A C 1
ATOM 941 O O . THR A 1 124 ? 16.827 -0.910 -26.659 1.00 84.56 124 THR A O 1
ATOM 944 N N . GLN A 1 125 ? 14.621 -1.293 -26.706 1.00 78.56 125 GLN A N 1
ATOM 945 C CA . GLN A 1 125 ? 14.586 -1.612 -28.137 1.00 78.56 125 GLN A CA 1
ATOM 946 C C . GLN A 1 125 ? 14.761 -0.374 -29.021 1.00 78.56 125 GLN A C 1
ATOM 948 O O . GLN A 1 125 ? 15.344 -0.460 -30.097 1.00 78.56 125 GLN A O 1
ATOM 953 N N . LEU A 1 126 ? 14.266 0.783 -28.575 1.00 77.75 126 LEU A N 1
ATOM 954 C CA . LEU A 1 126 ? 14.363 2.034 -29.331 1.00 77.75 126 LEU A CA 1
ATOM 955 C C . LEU A 1 126 ? 15.715 2.739 -29.168 1.00 77.75 126 LEU A C 1
ATOM 957 O O . LEU A 1 126 ? 16.207 3.342 -30.122 1.00 77.75 126 LEU A O 1
ATOM 961 N N . LEU A 1 127 ? 16.287 2.709 -27.964 1.00 81.75 127 LEU A N 1
ATOM 962 C CA . LEU A 1 127 ? 17.436 3.532 -27.572 1.00 81.75 127 LEU A CA 1
ATOM 963 C C . LEU A 1 127 ? 18.675 2.701 -27.205 1.00 81.75 127 LEU A C 1
ATOM 965 O O . LEU A 1 127 ? 19.799 3.193 -27.273 1.00 81.75 127 LEU A O 1
ATOM 969 N N . GLY A 1 128 ? 18.485 1.424 -26.874 1.00 80.75 128 GLY A N 1
ATOM 970 C CA . GLY A 1 128 ? 19.516 0.535 -26.348 1.00 80.75 128 GLY A CA 1
ATOM 971 C C . GLY A 1 128 ? 19.473 0.423 -24.814 1.00 80.75 128 GLY A C 1
ATOM 972 O O . GLY A 1 128 ? 19.049 1.348 -24.126 1.00 80.75 128 GLY A O 1
ATOM 973 N N . PRO A 1 129 ? 19.951 -0.697 -24.238 1.00 74.81 129 PRO A N 1
ATOM 974 C CA . PRO A 1 129 ? 19.813 -0.998 -22.802 1.00 74.81 129 PRO A CA 1
ATOM 975 C C . PRO A 1 129 ? 20.663 -0.115 -21.878 1.00 74.81 129 PRO A C 1
ATOM 977 O O . PRO A 1 129 ? 20.513 -0.177 -20.663 1.00 74.81 129 PRO A O 1
ATOM 980 N N . GLN A 1 130 ? 21.603 0.648 -22.436 1.00 79.62 130 GLN A N 1
ATOM 981 C CA . GLN A 1 130 ? 22.502 1.539 -21.696 1.00 79.62 130 GLN A CA 1
ATOM 982 C C . GLN A 1 130 ? 22.221 3.016 -21.993 1.00 79.62 130 GLN A C 1
ATOM 984 O O . GLN A 1 130 ? 23.055 3.860 -21.681 1.00 79.62 130 GLN A O 1
ATOM 989 N N . ASP A 1 131 ? 21.093 3.327 -22.638 1.00 87.31 131 ASP A N 1
ATOM 990 C CA . ASP A 1 131 ? 20.695 4.714 -22.842 1.00 87.31 131 ASP A CA 1
ATOM 991 C C . ASP A 1 131 ? 20.362 5.376 -21.497 1.00 87.31 131 ASP A C 1
ATOM 993 O O . ASP A 1 131 ? 19.708 4.778 -20.634 1.00 87.31 131 ASP A O 1
ATOM 997 N N . ASP A 1 132 ? 20.815 6.617 -21.326 1.00 87.62 132 ASP A N 1
ATOM 998 C CA . ASP A 1 132 ? 20.657 7.376 -20.085 1.00 87.62 132 ASP A CA 1
ATOM 999 C C . ASP A 1 132 ? 19.174 7.532 -19.689 1.00 87.62 132 ASP A C 1
ATOM 1001 O O . ASP A 1 132 ? 18.862 7.554 -18.497 1.00 87.62 132 ASP A O 1
ATOM 1005 N N . MET A 1 133 ? 18.245 7.561 -20.658 1.00 86.00 133 MET A N 1
ATOM 1006 C CA . MET A 1 133 ? 16.804 7.613 -20.391 1.00 86.00 133 MET A CA 1
ATOM 1007 C C . MET A 1 133 ? 16.314 6.355 -19.675 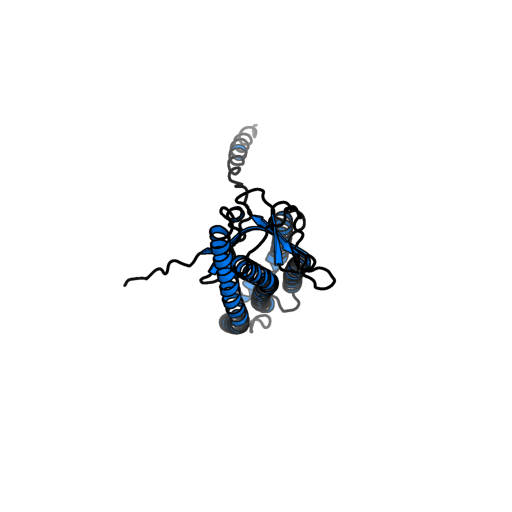1.00 86.00 133 MET A C 1
ATOM 1009 O O . MET A 1 133 ? 15.566 6.442 -18.699 1.00 86.00 133 MET A O 1
ATOM 1013 N N . VAL A 1 134 ? 16.728 5.183 -20.165 1.00 86.19 134 VAL A N 1
ATOM 1014 C CA . VAL A 1 134 ? 16.323 3.884 -19.612 1.00 86.19 134 VAL A CA 1
ATOM 1015 C C . VAL A 1 134 ? 16.833 3.763 -18.179 1.00 86.19 134 VAL A C 1
ATOM 1017 O O . VAL A 1 134 ? 16.076 3.407 -17.276 1.00 86.19 134 VAL A O 1
ATOM 1020 N N . VAL A 1 135 ? 18.093 4.143 -17.945 1.00 88.94 135 VAL A N 1
ATOM 1021 C CA . VAL A 1 135 ? 18.686 4.173 -16.601 1.00 88.94 135 VAL A CA 1
ATOM 1022 C C . VAL A 1 135 ? 17.904 5.114 -15.684 1.00 88.94 135 VAL A C 1
ATOM 1024 O O . VAL A 1 135 ? 17.510 4.711 -14.589 1.00 88.94 135 VAL A O 1
ATOM 1027 N N . LYS A 1 136 ? 17.620 6.341 -16.136 1.00 88.81 136 LYS A N 1
ATOM 1028 C CA . LYS A 1 136 ? 16.936 7.351 -15.323 1.00 88.81 136 LYS A CA 1
ATOM 1029 C C . LYS A 1 136 ? 15.515 6.941 -14.940 1.00 88.81 136 LYS A C 1
ATOM 1031 O O . LYS A 1 136 ? 15.093 7.157 -13.805 1.00 88.81 136 LYS A O 1
ATOM 1036 N N . LEU A 1 137 ? 14.778 6.330 -15.863 1.00 87.06 137 LEU A N 1
ATOM 1037 C CA . LEU A 1 137 ? 13.414 5.885 -15.601 1.00 87.06 137 LEU A CA 1
ATOM 1038 C C . LEU A 1 137 ? 13.378 4.682 -14.647 1.00 87.06 137 LEU A C 1
ATOM 1040 O O . LEU A 1 137 ? 12.527 4.634 -13.759 1.00 87.06 137 LEU A O 1
ATOM 1044 N N . ASN A 1 138 ? 14.355 3.778 -14.742 1.00 88.75 138 ASN A N 1
ATOM 1045 C CA . ASN A 1 138 ? 14.527 2.693 -13.774 1.00 88.75 138 ASN A CA 1
ATOM 1046 C C . ASN A 1 138 ? 14.842 3.222 -12.365 1.00 88.75 138 ASN A C 1
ATOM 1048 O O . ASN A 1 138 ? 14.299 2.721 -11.380 1.00 88.75 138 ASN A O 1
ATOM 1052 N N . GLU A 1 139 ? 15.677 4.260 -12.251 1.00 89.25 139 GLU A N 1
ATOM 1053 C CA . GLU A 1 139 ? 15.938 4.932 -10.971 1.00 89.25 139 GLU A CA 1
ATOM 1054 C C . GLU A 1 139 ? 14.673 5.571 -10.388 1.00 89.25 139 GLU A C 1
ATOM 1056 O O . GLU A 1 139 ? 14.439 5.461 -9.184 1.00 89.25 139 GLU A O 1
ATOM 1061 N N . LEU A 1 140 ? 13.849 6.218 -11.221 1.00 88.38 140 LEU A N 1
ATOM 1062 C CA . LEU A 1 140 ? 12.586 6.825 -10.790 1.00 88.38 140 LEU A CA 1
ATOM 1063 C C . LEU A 1 140 ? 11.609 5.781 -10.252 1.00 88.38 140 LEU A C 1
ATOM 1065 O O . LEU A 1 140 ? 11.058 5.941 -9.164 1.00 88.38 140 LEU A O 1
ATOM 1069 N N . ILE A 1 141 ? 11.450 4.678 -10.978 1.00 88.69 141 ILE A N 1
ATOM 1070 C CA . ILE A 1 141 ? 10.644 3.532 -10.555 1.00 88.69 141 ILE A CA 1
ATOM 1071 C C . ILE A 1 141 ? 11.173 2.987 -9.219 1.00 88.69 141 ILE A C 1
ATOM 1073 O O . ILE A 1 141 ? 10.415 2.865 -8.260 1.00 88.69 141 ILE A O 1
ATOM 1077 N N . ALA A 1 142 ? 12.478 2.739 -9.087 1.00 89.25 142 ALA A N 1
ATOM 1078 C CA . ALA A 1 142 ? 13.060 2.242 -7.837 1.00 89.25 142 ALA A CA 1
ATOM 1079 C C . ALA A 1 142 ? 12.846 3.194 -6.639 1.00 89.25 142 ALA A C 1
ATOM 1081 O O . ALA A 1 142 ? 12.645 2.736 -5.507 1.00 89.25 142 ALA A O 1
ATOM 1082 N N . GLN A 1 143 ? 12.848 4.510 -6.874 1.00 87.75 143 GLN A N 1
ATOM 1083 C CA . GLN A 1 143 ? 12.543 5.509 -5.847 1.00 87.75 143 GLN A CA 1
ATOM 1084 C C . GLN A 1 143 ? 11.086 5.428 -5.383 1.00 87.75 143 GLN A C 1
ATOM 1086 O O . GLN A 1 143 ? 10.849 5.494 -4.176 1.00 87.75 143 GLN A O 1
ATOM 1091 N N . ILE A 1 144 ? 10.128 5.206 -6.295 1.00 86.25 144 ILE A N 1
ATOM 1092 C CA . ILE A 1 144 ? 8.719 4.971 -5.932 1.00 86.25 144 ILE A CA 1
ATOM 1093 C C . ILE A 1 144 ? 8.612 3.756 -5.016 1.00 86.25 144 ILE A C 1
ATOM 1095 O O . ILE A 1 144 ? 8.024 3.853 -3.940 1.00 86.25 144 ILE A O 1
ATOM 1099 N N . LYS A 1 145 ? 9.233 2.632 -5.402 1.00 86.56 145 LYS A N 1
ATOM 1100 C CA . LYS A 1 145 ? 9.227 1.407 -4.589 1.00 86.56 145 LYS A CA 1
ATOM 1101 C C . LYS A 1 145 ? 9.704 1.683 -3.167 1.00 86.56 145 LYS A C 1
ATOM 1103 O O . LYS A 1 145 ? 9.021 1.370 -2.198 1.00 86.56 145 LYS A O 1
ATOM 1108 N N . THR A 1 146 ? 10.872 2.313 -3.071 1.00 87.19 146 THR A N 1
ATOM 1109 C CA . THR A 1 146 ? 11.523 2.624 -1.796 1.00 87.19 146 THR A CA 1
ATOM 1110 C C . THR A 1 146 ? 10.659 3.553 -0.946 1.00 87.19 146 THR A C 1
ATOM 1112 O O . THR A 1 146 ? 10.520 3.331 0.255 1.00 87.19 146 THR A O 1
ATOM 1115 N N . LYS A 1 147 ? 10.046 4.579 -1.555 1.00 83.69 147 LYS A N 1
ATOM 1116 C CA . LYS A 1 147 ? 9.167 5.511 -0.843 1.00 83.69 147 LYS A CA 1
ATOM 1117 C C . LYS A 1 147 ? 7.943 4.789 -0.284 1.00 83.69 147 LYS A C 1
ATOM 1119 O O . LYS A 1 147 ? 7.688 4.931 0.910 1.00 83.69 147 LYS A O 1
ATOM 1124 N N . VAL A 1 148 ? 7.258 3.981 -1.098 1.00 83.75 148 VAL A N 1
ATOM 1125 C CA . VAL A 1 148 ? 6.094 3.186 -0.670 1.00 83.75 148 VAL A CA 1
ATOM 1126 C C . VAL A 1 148 ? 6.471 2.262 0.491 1.00 83.75 148 VAL A C 1
ATOM 1128 O O . VAL A 1 148 ? 5.836 2.315 1.540 1.00 83.75 148 VAL A O 1
ATOM 1131 N N . GLU A 1 149 ? 7.550 1.485 0.375 1.00 85.50 149 GLU A N 1
ATOM 1132 C CA . GLU A 1 149 ? 8.001 0.593 1.454 1.00 85.50 149 GLU A CA 1
ATOM 1133 C C . GLU A 1 149 ? 8.337 1.364 2.742 1.00 85.50 149 GLU A C 1
ATOM 1135 O O . GLU A 1 149 ? 7.868 0.998 3.819 1.00 85.50 149 GLU A O 1
ATOM 1140 N N . SER A 1 150 ? 9.087 2.467 2.643 1.00 85.38 150 SER A N 1
ATOM 1141 C CA . SER A 1 150 ? 9.494 3.271 3.808 1.00 85.38 150 SER A CA 1
ATOM 1142 C C . SER A 1 150 ? 8.346 4.017 4.497 1.00 85.38 150 SER A C 1
ATOM 1144 O O . SER A 1 150 ? 8.484 4.407 5.653 1.00 85.38 150 SER A O 1
ATOM 1146 N N . SER A 1 151 ? 7.224 4.219 3.800 1.00 79.81 151 SER A N 1
ATOM 1147 C CA . SER A 1 151 ? 6.024 4.844 4.368 1.00 79.81 151 SER A CA 1
ATOM 1148 C C . SER A 1 151 ? 5.168 3.878 5.193 1.00 79.81 151 SER A C 1
ATOM 1150 O O . SER A 1 151 ? 4.346 4.318 5.992 1.00 79.81 151 SER A O 1
ATOM 1152 N N . ILE A 1 152 ? 5.378 2.568 5.017 1.00 84.94 152 ILE A N 1
ATOM 1153 C CA . ILE A 1 152 ? 4.600 1.510 5.674 1.00 84.94 152 ILE A CA 1
ATOM 1154 C C . ILE A 1 152 ? 5.439 0.705 6.673 1.00 84.94 152 ILE A C 1
ATOM 1156 O O . ILE A 1 152 ? 4.887 0.177 7.640 1.00 84.94 152 ILE A O 1
ATOM 1160 N N . TYR A 1 153 ? 6.753 0.584 6.465 1.00 88.75 153 TYR A N 1
ATOM 1161 C CA . TYR A 1 153 ? 7.638 -0.218 7.309 1.00 88.75 153 TYR A CA 1
ATOM 1162 C C . TYR A 1 153 ? 8.677 0.624 8.048 1.00 88.75 153 TYR A C 1
ATOM 1164 O O . TYR A 1 153 ? 9.354 1.477 7.474 1.00 88.75 153 TYR A O 1
ATOM 1172 N N . ALA A 1 154 ? 8.873 0.307 9.327 1.00 86.69 154 ALA A N 1
ATOM 1173 C CA . ALA A 1 154 ? 10.009 0.787 10.099 1.00 86.69 154 ALA A CA 1
ATOM 1174 C C . ALA A 1 154 ? 11.312 0.059 9.691 1.00 86.69 154 ALA A C 1
ATOM 1176 O O . ALA A 1 154 ? 11.267 -1.026 9.105 1.00 86.69 154 ALA A O 1
ATOM 1177 N N . PRO A 1 155 ? 12.501 0.593 10.044 1.00 85.44 155 PRO A N 1
ATOM 1178 C CA . PRO A 1 155 ? 13.788 -0.027 9.701 1.00 85.44 155 PRO A CA 1
ATOM 1179 C C . PRO A 1 155 ? 14.003 -1.450 10.239 1.00 85.44 155 PRO A C 1
ATOM 1181 O O . PRO A 1 155 ? 14.886 -2.157 9.759 1.00 85.44 155 PRO A O 1
ATOM 1184 N N . ASP A 1 156 ? 13.238 -1.866 11.250 1.00 86.31 156 ASP A N 1
ATOM 1185 C CA . ASP A 1 156 ? 13.265 -3.221 11.809 1.00 86.31 156 ASP A CA 1
ATOM 1186 C C . ASP A 1 156 ? 12.322 -4.203 11.086 1.00 86.31 156 ASP A C 1
ATOM 1188 O O . ASP A 1 156 ? 12.255 -5.375 11.458 1.00 86.31 156 ASP A O 1
ATOM 1192 N N . GLY A 1 157 ? 11.620 -3.742 10.045 1.00 84.88 157 GLY A N 1
ATOM 1193 C CA . GLY A 1 157 ? 10.669 -4.521 9.253 1.00 84.88 157 GLY A CA 1
ATOM 1194 C C . GLY A 1 157 ? 9.269 -4.619 9.863 1.00 84.88 157 GLY A C 1
ATOM 1195 O O . GLY A 1 157 ? 8.412 -5.295 9.296 1.00 84.88 157 GLY A O 1
ATOM 1196 N N . SER A 1 158 ? 9.012 -3.969 11.003 1.00 86.00 158 SER A N 1
ATOM 1197 C CA . SER A 1 158 ? 7.664 -3.886 11.570 1.00 86.00 158 SER A CA 1
ATOM 1198 C C . SER A 1 158 ? 6.788 -2.910 10.781 1.00 86.00 158 SER A C 1
ATOM 1200 O O . SER A 1 158 ? 7.282 -1.949 10.189 1.00 86.00 158 SER A O 1
ATOM 1202 N N . ILE A 1 159 ? 5.473 -3.156 10.763 1.00 87.12 159 ILE A N 1
ATOM 1203 C CA . ILE A 1 159 ? 4.518 -2.213 10.173 1.00 87.12 159 ILE A CA 1
ATOM 1204 C C . ILE A 1 159 ? 4.494 -0.960 11.049 1.00 87.12 159 ILE A C 1
ATOM 1206 O O . ILE A 1 159 ? 4.188 -1.026 12.244 1.00 87.12 159 ILE A O 1
ATOM 1210 N N . PHE A 1 160 ? 4.801 0.172 10.429 1.00 86.38 160 PHE A N 1
ATOM 1211 C CA . PHE A 1 160 ? 4.714 1.490 11.018 1.00 86.38 160 PHE A CA 1
ATOM 1212 C C . PHE A 1 160 ? 4.017 2.437 10.046 1.00 86.38 160 PHE A C 1
ATOM 1214 O O . PHE A 1 160 ? 4.609 2.907 9.082 1.00 86.38 160 PHE A O 1
ATOM 1221 N N . ILE A 1 161 ? 2.757 2.730 10.340 1.00 83.75 161 ILE A N 1
ATOM 1222 C CA . ILE A 1 161 ? 1.982 3.774 9.676 1.00 83.75 161 ILE A CA 1
ATOM 1223 C C . ILE A 1 161 ? 1.658 4.784 10.765 1.00 83.75 161 ILE A C 1
ATOM 1225 O O . ILE A 1 161 ? 0.948 4.442 11.717 1.00 83.75 161 ILE A O 1
ATOM 1229 N N . ASP A 1 162 ? 2.222 5.988 10.673 1.00 74.50 162 ASP A N 1
ATOM 1230 C CA . ASP A 1 162 ? 2.064 6.999 11.716 1.00 74.50 162 ASP A CA 1
ATOM 1231 C C . ASP A 1 162 ? 0.583 7.400 11.823 1.00 74.50 162 ASP A C 1
ATOM 1233 O O . ASP A 1 162 ? 0.045 8.044 10.919 1.00 74.50 162 ASP A O 1
ATOM 1237 N N . PRO A 1 163 ? -0.098 7.079 12.939 1.00 65.69 163 PRO A N 1
ATOM 1238 C CA . PRO A 1 163 ? -1.497 7.441 13.107 1.00 65.69 163 PRO A CA 1
ATOM 1239 C C . PRO A 1 163 ? -1.710 8.957 13.111 1.00 65.69 163 PRO A C 1
ATOM 1241 O O . PRO A 1 163 ? -2.841 9.401 12.936 1.00 65.69 163 PRO A O 1
ATOM 1244 N N . ASN A 1 164 ? -0.682 9.764 13.368 1.00 66.62 164 ASN A N 1
ATOM 1245 C CA . ASN A 1 164 ? -0.778 11.216 13.489 1.00 66.62 164 ASN A CA 1
ATOM 1246 C C . ASN A 1 164 ? -0.102 11.965 12.338 1.00 66.62 164 ASN A C 1
ATOM 1248 O O . ASN A 1 164 ? -0.064 13.199 12.392 1.00 66.62 164 ASN A O 1
ATOM 1252 N N . ALA A 1 165 ? 0.407 11.264 11.320 1.00 62.28 165 ALA A N 1
ATOM 1253 C CA . ALA A 1 165 ? 0.993 11.920 10.164 1.00 62.28 165 ALA A CA 1
ATOM 1254 C C . ALA A 1 165 ? -0.053 12.836 9.514 1.00 62.28 165 ALA A C 1
ATOM 1256 O O . ALA A 1 165 ? -1.134 12.415 9.103 1.00 62.28 165 ALA A O 1
ATOM 1257 N N . SER A 1 166 ? 0.265 14.131 9.451 1.00 52.78 166 SER A N 1
ATOM 1258 C CA . SER A 1 166 ? -0.368 15.028 8.487 1.00 52.78 166 SER A CA 1
ATOM 1259 C C . SER A 1 166 ? 0.214 14.710 7.113 1.00 52.78 166 SER A C 1
ATOM 1261 O O . SER A 1 166 ? 1.402 14.412 7.062 1.00 52.78 166 SER A O 1
ATOM 1263 N N . ASN A 1 167 ? -0.583 14.819 6.047 1.00 47.62 167 ASN A N 1
ATOM 1264 C CA . ASN A 1 167 ? -0.306 14.480 4.636 1.00 47.62 167 ASN A CA 1
ATOM 1265 C C . ASN A 1 167 ? 1.004 15.015 3.986 1.00 47.62 167 ASN A C 1
ATOM 1267 O O . ASN A 1 167 ? 1.035 15.100 2.773 1.00 47.62 167 ASN A O 1
ATOM 1271 N N . GLN A 1 168 ? 2.029 15.448 4.721 1.00 40.09 168 GLN A N 1
ATOM 1272 C CA . GLN A 1 168 ? 3.230 16.146 4.241 1.00 40.09 168 GLN A CA 1
ATOM 1273 C C . GLN A 1 168 ? 4.502 15.278 4.205 1.00 40.09 168 GLN A C 1
ATOM 1275 O O . GLN A 1 168 ? 5.548 15.778 3.824 1.00 40.09 168 GLN A O 1
ATOM 1280 N N . ASP A 1 169 ? 4.447 14.016 4.646 1.00 47.53 169 ASP A N 1
ATOM 1281 C CA . ASP A 1 169 ? 5.614 13.113 4.620 1.00 47.53 169 ASP A CA 1
ATOM 1282 C C . ASP A 1 169 ? 5.281 11.699 4.087 1.00 47.53 169 ASP A C 1
ATOM 1284 O O . ASP A 1 169 ? 6.170 10.848 3.957 1.00 47.53 169 ASP A O 1
ATOM 1288 N N . ASP A 1 170 ? 4.015 11.446 3.738 1.00 57.44 170 ASP A N 1
ATOM 1289 C CA . ASP A 1 170 ? 3.479 10.126 3.377 1.00 57.44 170 ASP A CA 1
ATOM 1290 C C . ASP A 1 170 ? 3.501 9.868 1.852 1.00 57.44 170 ASP A C 1
ATOM 1292 O O . ASP A 1 170 ? 3.634 10.796 1.059 1.00 57.44 170 ASP A O 1
ATOM 1296 N N . TRP A 1 171 ? 3.353 8.618 1.402 1.00 53.31 171 TRP A N 1
ATOM 1297 C CA . TRP A 1 171 ? 3.176 8.287 -0.027 1.00 53.31 171 TRP A CA 1
ATOM 1298 C C . TRP A 1 171 ? 1.901 8.909 -0.624 1.00 53.31 171 TRP A C 1
ATOM 1300 O O . TRP A 1 171 ? 1.794 9.062 -1.839 1.00 53.31 171 TRP A O 1
ATOM 1310 N N . THR A 1 172 ? 0.943 9.293 0.227 1.00 53.38 172 THR A N 1
ATOM 1311 C CA . THR A 1 172 ? -0.262 10.041 -0.153 1.00 53.38 172 THR A CA 1
ATOM 1312 C C . THR A 1 172 ? -0.059 11.558 -0.163 1.00 53.38 172 THR A C 1
ATOM 1314 O O . THR A 1 172 ? -1.042 12.292 -0.286 1.00 53.38 172 THR A O 1
ATOM 1317 N N . ASP A 1 173 ? 1.166 12.053 0.044 1.00 65.25 173 ASP A N 1
ATOM 1318 C CA . ASP A 1 173 ? 1.459 13.485 0.024 1.00 65.25 173 ASP A CA 1
ATOM 1319 C C . ASP A 1 173 ? 1.346 14.050 -1.403 1.00 65.25 173 ASP A C 1
ATOM 1321 O O . ASP A 1 173 ? 2.098 13.642 -2.296 1.00 65.25 173 ASP A O 1
ATOM 1325 N N . PRO A 1 174 ? 0.452 15.030 -1.640 1.00 67.06 174 PRO A N 1
ATOM 1326 C CA . PRO A 1 174 ? 0.373 15.725 -2.920 1.00 67.06 174 PRO A CA 1
ATOM 1327 C C . PRO A 1 174 ? 1.694 16.379 -3.357 1.00 67.06 174 PRO A C 1
ATOM 1329 O O . PRO A 1 174 ? 1.908 16.552 -4.555 1.00 67.06 174 PRO A O 1
ATOM 1332 N N . GLN A 1 175 ? 2.571 16.764 -2.421 1.00 70.81 175 GLN A N 1
ATOM 1333 C CA . GLN A 1 175 ? 3.893 17.311 -2.737 1.00 70.81 175 GLN A CA 1
ATOM 1334 C C . GLN A 1 175 ? 4.811 16.244 -3.319 1.00 70.81 175 GLN A C 1
ATOM 1336 O O . GLN A 1 175 ? 5.430 16.495 -4.347 1.00 70.81 175 GLN A O 1
ATOM 1341 N N . TRP A 1 176 ? 4.846 15.045 -2.730 1.00 75.81 176 TRP A N 1
ATOM 1342 C CA . TRP A 1 176 ? 5.635 13.942 -3.275 1.00 75.81 176 TRP A CA 1
ATOM 1343 C C . TRP A 1 176 ? 5.187 13.582 -4.695 1.00 75.81 176 TRP A C 1
ATOM 1345 O O . TRP A 1 176 ? 6.025 13.432 -5.584 1.00 75.81 176 TRP A O 1
ATOM 1355 N N . GLN A 1 177 ? 3.871 13.514 -4.933 1.00 76.62 177 GLN A N 1
ATOM 1356 C CA . GLN A 1 177 ? 3.344 13.277 -6.277 1.00 76.62 177 GLN A CA 1
ATOM 1357 C C . GLN A 1 177 ? 3.782 14.378 -7.256 1.00 76.62 177 GLN A C 1
ATOM 1359 O O . GLN A 1 177 ? 4.237 14.073 -8.354 1.00 76.62 177 GLN A O 1
ATOM 1364 N N . ALA A 1 178 ? 3.700 15.650 -6.855 1.00 83.38 178 ALA A N 1
ATOM 1365 C CA . ALA A 1 178 ? 4.128 16.769 -7.693 1.00 83.38 178 ALA A CA 1
ATOM 1366 C C . ALA A 1 178 ? 5.641 16.761 -7.983 1.00 83.38 178 ALA A C 1
ATOM 1368 O O . ALA A 1 178 ? 6.051 17.080 -9.098 1.00 83.38 178 ALA A O 1
ATOM 1369 N N . GLU A 1 179 ? 6.471 16.400 -7.002 1.00 80.56 179 GLU A N 1
ATOM 1370 C CA . GLU A 1 179 ? 7.917 16.237 -7.185 1.00 80.56 179 GLU A CA 1
ATOM 1371 C C . GLU A 1 179 ? 8.225 15.097 -8.158 1.00 80.56 179 GLU A C 1
ATOM 1373 O O . GLU A 1 179 ? 9.039 15.268 -9.065 1.00 80.56 179 GLU A O 1
ATOM 1378 N N . PHE A 1 180 ? 7.544 13.958 -8.017 1.00 81.44 180 PHE A N 1
ATOM 1379 C CA . PHE A 1 180 ? 7.686 12.836 -8.938 1.00 81.44 180 PHE A CA 1
ATOM 1380 C C . PHE A 1 180 ? 7.284 13.213 -10.368 1.00 81.44 180 PHE A C 1
ATOM 1382 O O . PHE A 1 180 ? 8.064 12.991 -11.295 1.00 81.44 180 PHE A O 1
ATOM 1389 N N . ASP A 1 181 ? 6.104 13.816 -10.542 1.00 83.88 181 ASP A N 1
ATOM 1390 C CA . ASP A 1 181 ? 5.601 14.241 -11.850 1.00 83.88 181 ASP A CA 1
ATOM 1391 C C . ASP A 1 181 ? 6.575 15.220 -12.518 1.00 83.88 181 ASP A C 1
ATOM 1393 O O . ASP A 1 181 ? 6.860 15.090 -13.708 1.00 83.88 181 ASP A O 1
ATOM 1397 N N . ALA A 1 182 ? 7.156 16.148 -11.748 1.00 87.75 182 ALA A N 1
ATOM 1398 C CA . ALA A 1 182 ? 8.154 17.086 -12.250 1.00 87.75 182 ALA A CA 1
ATOM 1399 C C . ALA A 1 182 ? 9.434 16.382 -12.728 1.00 87.75 182 ALA A C 1
ATOM 1401 O O . ALA A 1 182 ? 9.921 16.684 -13.817 1.00 87.75 182 ALA A O 1
ATOM 1402 N N . VAL A 1 183 ? 9.970 15.429 -11.956 1.00 84.88 183 VAL A N 1
ATOM 1403 C CA . VAL A 1 183 ? 11.188 14.699 -12.352 1.00 84.88 183 VAL A CA 1
ATOM 1404 C C . VAL A 1 183 ? 10.925 13.783 -13.550 1.00 84.88 183 VAL A C 1
ATOM 1406 O O . VAL A 1 183 ? 11.783 13.653 -14.429 1.00 84.88 183 VAL A O 1
ATOM 1409 N N . LEU A 1 184 ? 9.747 13.158 -13.623 1.00 84.50 184 LEU A N 1
ATOM 1410 C CA . LEU A 1 184 ? 9.339 12.366 -14.781 1.00 84.50 184 LEU A CA 1
ATOM 1411 C C . LEU A 1 184 ? 9.198 13.247 -16.032 1.00 84.50 184 LEU A C 1
ATOM 1413 O O . LEU A 1 184 ? 9.703 12.877 -17.093 1.00 84.50 184 LEU A O 1
ATOM 1417 N N . GLU A 1 185 ? 8.548 14.408 -15.915 1.00 87.50 185 GLU A N 1
ATOM 1418 C CA . GLU A 1 185 ? 8.389 15.358 -17.017 1.00 87.50 185 GLU A CA 1
ATOM 1419 C C . GLU A 1 185 ? 9.746 15.873 -17.512 1.00 87.50 185 GLU A C 1
ATOM 1421 O O . GLU A 1 185 ? 10.004 15.825 -18.715 1.00 87.50 185 GLU A O 1
ATOM 1426 N N . GLU A 1 186 ? 10.629 16.300 -16.604 1.00 87.69 186 GLU A N 1
ATOM 1427 C CA . GLU A 1 186 ? 11.995 16.736 -16.925 1.00 87.69 186 GLU A CA 1
ATOM 1428 C C . GLU A 1 186 ? 12.762 15.630 -17.658 1.00 87.69 186 GLU A C 1
ATOM 1430 O O . GLU A 1 186 ? 13.318 15.866 -18.730 1.00 87.69 186 GLU A O 1
ATOM 1435 N N . THR A 1 187 ? 12.694 14.395 -17.148 1.00 85.62 187 THR A N 1
ATOM 1436 C CA . THR A 1 187 ? 13.324 13.231 -17.786 1.00 85.62 187 THR A CA 1
ATOM 1437 C C . THR A 1 187 ? 12.814 13.062 -19.220 1.00 85.62 187 THR A C 1
ATOM 1439 O O . THR A 1 187 ? 13.600 12.985 -20.159 1.00 85.62 187 THR A O 1
ATOM 1442 N N . ILE A 1 188 ? 11.499 13.059 -19.444 1.00 84.81 188 ILE A N 1
ATOM 1443 C CA . ILE A 1 188 ? 10.946 12.913 -20.800 1.00 84.81 188 ILE A CA 1
ATOM 1444 C C . ILE A 1 188 ? 11.368 14.080 -21.708 1.00 84.81 188 ILE A C 1
ATOM 1446 O O . ILE A 1 188 ? 11.690 13.852 -22.877 1.00 84.81 188 ILE A O 1
ATOM 1450 N N . GLN A 1 189 ? 11.380 15.316 -21.202 1.00 87.56 189 GLN A N 1
ATOM 1451 C CA . GLN A 1 189 ? 11.780 16.498 -21.969 1.00 87.56 189 GLN A CA 1
ATOM 1452 C C . GLN A 1 189 ? 13.248 16.430 -22.410 1.00 87.56 189 GLN A C 1
ATOM 1454 O O . GLN A 1 189 ? 13.535 16.687 -23.585 1.00 87.56 189 GLN A O 1
ATOM 1459 N N . ASP A 1 190 ? 14.149 16.022 -21.516 1.00 85.44 190 ASP A N 1
ATOM 1460 C CA . ASP A 1 190 ? 15.581 15.880 -21.795 1.00 85.44 190 ASP A CA 1
ATOM 1461 C C . ASP A 1 190 ? 15.854 14.846 -22.895 1.00 85.44 190 ASP A C 1
ATOM 1463 O O . ASP A 1 190 ? 16.732 15.036 -23.744 1.00 85.44 190 ASP A O 1
ATOM 1467 N N . PHE A 1 191 ? 15.048 13.782 -22.944 1.00 83.81 191 PHE A N 1
ATOM 1468 C CA . PHE A 1 191 ? 15.218 12.688 -23.902 1.00 83.81 191 PHE A CA 1
ATOM 1469 C C . PHE A 1 191 ? 14.311 12.776 -25.136 1.00 83.81 191 PHE A C 1
ATOM 1471 O O . PHE A 1 191 ? 14.474 11.992 -26.075 1.00 83.81 191 PHE A O 1
ATOM 1478 N N . MET A 1 192 ? 13.416 13.767 -25.221 1.00 84.56 192 MET A N 1
ATOM 1479 C CA . MET A 1 192 ? 12.485 13.929 -26.347 1.00 84.56 192 MET A CA 1
ATOM 1480 C C . MET A 1 192 ? 13.211 14.033 -27.697 1.00 84.56 192 MET A C 1
ATOM 1482 O O . MET A 1 192 ? 12.763 13.467 -28.696 1.00 84.56 192 MET A O 1
ATOM 1486 N N . GLY A 1 193 ? 14.358 14.718 -27.739 1.00 82.81 193 GLY A N 1
ATOM 1487 C CA . GLY A 1 193 ? 15.185 14.807 -28.945 1.00 82.81 193 GLY A CA 1
ATOM 1488 C C . GLY A 1 193 ? 15.727 13.445 -29.390 1.00 82.81 193 GLY A C 1
ATOM 1489 O O . GLY A 1 193 ? 15.648 13.105 -30.572 1.00 82.81 193 GLY A O 1
ATOM 1490 N N . THR A 1 194 ? 16.225 12.647 -28.445 1.00 81.38 194 THR A N 1
ATOM 1491 C CA . THR A 1 194 ? 16.744 11.294 -28.692 1.00 81.38 194 THR A CA 1
ATOM 1492 C C . THR A 1 194 ? 15.635 10.361 -29.174 1.00 81.38 194 THR A C 1
ATOM 1494 O O . THR A 1 194 ? 15.818 9.669 -30.176 1.00 81.38 194 THR A O 1
ATOM 1497 N N . ILE A 1 195 ? 14.453 10.422 -28.549 1.00 81.69 195 ILE A N 1
ATOM 1498 C CA . ILE A 1 195 ? 13.264 9.666 -28.965 1.00 81.69 195 ILE A CA 1
ATOM 1499 C C . ILE A 1 195 ? 12.870 10.027 -30.404 1.00 81.69 195 ILE A C 1
ATOM 1501 O O . ILE A 1 195 ? 12.703 9.137 -31.234 1.00 81.69 195 ILE A O 1
ATOM 1505 N N . LEU A 1 196 ? 12.774 11.320 -30.743 1.00 84.38 196 LEU A N 1
ATOM 1506 C CA . LEU A 1 196 ? 12.417 11.767 -32.098 1.00 84.38 196 LEU A CA 1
ATOM 1507 C C . LEU A 1 196 ? 13.427 11.297 -33.152 1.00 84.38 196 LEU A C 1
ATOM 1509 O O . LEU A 1 196 ? 13.037 10.929 -34.262 1.00 84.38 196 LEU A O 1
ATOM 1513 N N . ILE A 1 197 ? 14.717 11.281 -32.812 1.00 81.56 197 ILE A N 1
ATOM 1514 C CA . ILE A 1 197 ? 15.767 10.759 -33.691 1.00 81.56 197 ILE A CA 1
ATOM 1515 C C . ILE A 1 197 ? 15.621 9.243 -33.863 1.00 81.56 197 ILE A C 1
ATOM 1517 O O . ILE A 1 197 ? 15.692 8.765 -34.995 1.00 81.56 197 ILE A O 1
ATOM 1521 N N . ALA A 1 198 ? 15.408 8.491 -32.781 1.00 77.31 198 ALA A N 1
ATOM 1522 C CA . ALA A 1 198 ? 15.234 7.040 -32.825 1.00 77.31 198 ALA A CA 1
ATOM 1523 C C . ALA A 1 198 ? 13.995 6.643 -33.642 1.00 77.31 198 ALA A C 1
ATOM 1525 O O . ALA A 1 198 ? 14.091 5.837 -34.566 1.00 77.31 198 ALA A O 1
ATOM 1526 N N . MET A 1 199 ? 12.858 7.298 -33.398 1.00 74.88 199 MET A N 1
ATOM 1527 C CA . MET A 1 199 ? 11.630 7.105 -34.174 1.00 74.88 199 MET A CA 1
ATOM 1528 C C . MET A 1 199 ? 11.816 7.480 -35.647 1.00 74.88 199 MET A C 1
ATOM 1530 O O . MET A 1 199 ? 11.388 6.747 -36.538 1.00 74.88 199 MET A O 1
ATOM 1534 N N . GLY A 1 200 ? 12.477 8.609 -35.925 1.00 75.00 200 GLY A N 1
ATOM 1535 C CA . GLY A 1 200 ? 12.783 9.036 -37.289 1.00 75.00 200 GLY A CA 1
ATOM 1536 C C . GLY A 1 200 ? 13.655 8.022 -38.029 1.00 75.00 200 GLY A C 1
ATOM 1537 O O . GLY A 1 200 ? 13.406 7.737 -39.197 1.00 75.00 200 GLY A O 1
ATOM 1538 N N . LYS A 1 201 ? 14.638 7.426 -37.345 1.00 67.62 201 LYS A N 1
ATOM 1539 C CA . LYS A 1 201 ? 15.475 6.364 -37.911 1.00 67.62 201 LYS A CA 1
ATOM 1540 C C . LYS A 1 201 ? 14.685 5.082 -38.170 1.00 67.62 201 LYS A C 1
ATOM 1542 O O . LYS A 1 201 ? 14.803 4.540 -39.264 1.00 67.62 201 LYS A O 1
ATOM 1547 N N . ALA A 1 202 ? 13.844 4.652 -37.230 1.00 67.44 202 ALA A N 1
ATOM 1548 C CA . ALA A 1 202 ? 12.987 3.479 -37.401 1.00 67.44 202 ALA A CA 1
ATOM 1549 C C . ALA A 1 202 ? 12.033 3.622 -38.607 1.00 67.44 202 ALA A C 1
ATOM 1551 O O . ALA A 1 202 ? 11.861 2.682 -39.376 1.00 67.44 202 ALA A O 1
ATOM 1552 N N . LEU A 1 203 ? 11.462 4.816 -38.827 1.00 69.00 203 LEU A N 1
ATOM 1553 C CA . LEU A 1 203 ? 10.571 5.092 -39.964 1.00 69.00 203 LEU A CA 1
ATOM 1554 C C . LEU A 1 203 ? 11.297 5.203 -41.314 1.00 69.00 203 LEU A C 1
ATOM 1556 O O . LEU A 1 203 ? 10.734 4.828 -42.340 1.00 69.00 203 LEU A O 1
ATOM 1560 N N . LEU A 1 204 ? 12.507 5.771 -41.337 1.00 66.19 204 LEU A N 1
ATOM 1561 C CA . LEU A 1 204 ? 13.251 6.035 -42.576 1.00 66.19 204 LEU A CA 1
ATOM 1562 C C . LEU A 1 204 ? 14.099 4.848 -43.043 1.00 66.19 204 LEU A C 1
ATOM 1564 O O . LEU A 1 204 ? 14.322 4.709 -44.244 1.00 66.19 204 LEU A O 1
ATOM 1568 N N . PHE A 1 205 ? 14.587 4.026 -42.112 1.00 60.62 205 PHE A N 1
ATOM 1569 C CA . PHE A 1 205 ? 15.600 3.001 -42.377 1.00 60.62 205 PHE A CA 1
ATOM 1570 C C . PHE A 1 205 ? 15.174 1.586 -41.991 1.00 60.62 205 PHE A C 1
ATOM 1572 O O . PHE A 1 205 ? 16.029 0.704 -41.935 1.00 60.62 205 PHE A O 1
ATOM 1579 N N . GLY A 1 206 ? 13.873 1.341 -41.803 1.00 55.03 206 GLY A N 1
ATOM 1580 C CA . GLY A 1 206 ? 13.316 0.004 -41.551 1.00 55.03 206 GLY A CA 1
ATOM 1581 C C . GLY A 1 206 ? 13.580 -1.047 -42.646 1.00 55.03 206 GLY A C 1
ATOM 1582 O O . GLY A 1 206 ? 13.007 -2.126 -42.574 1.00 55.03 206 GLY A O 1
ATOM 1583 N N . ASP A 1 207 ? 14.416 -0.747 -43.650 1.00 52.75 207 ASP A N 1
ATOM 1584 C CA . ASP A 1 207 ? 14.853 -1.676 -44.699 1.00 52.75 207 ASP A CA 1
ATOM 1585 C C . ASP A 1 207 ? 16.309 -1.419 -45.181 1.00 52.75 207 ASP A C 1
ATOM 1587 O O . ASP A 1 207 ? 16.598 -1.557 -46.371 1.00 52.75 207 ASP A O 1
ATOM 1591 N N . GLY A 1 208 ? 17.253 -0.982 -44.319 1.00 50.41 208 GLY A N 1
ATOM 1592 C CA . GLY A 1 208 ? 18.655 -0.904 -44.790 1.00 50.41 208 GLY A CA 1
ATOM 1593 C C . GLY A 1 208 ? 19.773 -0.231 -43.979 1.00 50.41 208 GLY A C 1
ATOM 1594 O O . GLY A 1 208 ? 20.821 0.022 -44.574 1.00 50.41 208 GLY A O 1
ATOM 1595 N N . GLU A 1 209 ? 19.630 0.070 -42.683 1.00 52.22 209 GLU A N 1
ATOM 1596 C CA . GLU A 1 209 ? 20.769 0.504 -41.840 1.00 52.22 209 GLU A CA 1
ATOM 1597 C C . GLU A 1 209 ? 21.018 -0.479 -40.676 1.00 52.22 209 GLU A C 1
ATOM 1599 O O . GLU A 1 209 ? 20.074 -0.829 -39.963 1.00 52.22 209 GLU A O 1
ATOM 1604 N N . PRO A 1 210 ? 22.284 -0.843 -40.383 1.00 51.19 210 PRO A N 1
ATOM 1605 C CA . PRO A 1 210 ? 22.635 -1.882 -39.403 1.00 51.19 210 PRO A CA 1
ATOM 1606 C C . PRO A 1 210 ? 22.367 -1.499 -37.935 1.00 51.19 210 PRO A C 1
ATOM 1608 O O . PRO A 1 210 ? 22.601 -2.301 -37.038 1.00 51.19 210 PRO A O 1
ATOM 1611 N N . LEU A 1 211 ? 21.920 -0.266 -37.663 1.00 50.88 211 LEU A N 1
ATOM 1612 C CA . LEU A 1 211 ? 21.568 0.209 -36.317 1.00 50.88 211 LEU A CA 1
ATOM 1613 C C . LEU A 1 211 ? 20.109 -0.087 -35.924 1.00 50.88 211 LEU A C 1
ATOM 1615 O O . LEU A 1 211 ? 19.802 -0.009 -34.741 1.00 50.88 211 LEU A O 1
ATOM 1619 N N . PHE A 1 212 ? 19.229 -0.404 -36.884 1.00 53.75 212 PHE A N 1
ATOM 1620 C CA . PHE A 1 212 ? 17.801 -0.686 -36.646 1.00 53.75 212 PHE A CA 1
ATOM 1621 C C . PHE A 1 212 ? 17.253 -1.852 -37.488 1.00 53.75 212 PHE A C 1
ATOM 1623 O O . PHE A 1 212 ? 16.046 -2.081 -37.485 1.00 53.75 212 PHE A O 1
ATOM 1630 N N . GLU A 1 213 ? 18.119 -2.615 -38.166 1.00 52.00 213 GLU A N 1
ATOM 1631 C CA . GLU A 1 213 ? 17.751 -3.825 -38.927 1.00 52.00 213 GLU A CA 1
ATOM 1632 C C . GLU A 1 213 ? 16.977 -4.858 -38.075 1.00 52.00 213 GLU A C 1
ATOM 1634 O O . GLU A 1 213 ? 16.214 -5.654 -38.616 1.00 52.00 213 GLU A O 1
ATOM 1639 N N . ASP A 1 214 ? 17.107 -4.784 -36.743 1.00 55.81 214 ASP A N 1
ATOM 1640 C CA . ASP A 1 214 ? 16.476 -5.689 -35.777 1.00 55.81 214 ASP A CA 1
ATOM 1641 C C . ASP A 1 214 ? 15.224 -5.118 -35.073 1.00 55.81 214 ASP A C 1
ATOM 1643 O O . ASP A 1 214 ? 14.583 -5.836 -34.300 1.00 55.81 214 ASP A O 1
ATOM 1647 N N . PHE A 1 215 ? 14.835 -3.852 -35.306 1.00 65.81 215 PHE A N 1
ATOM 1648 C CA . PHE A 1 215 ? 13.630 -3.300 -34.669 1.00 65.81 215 PHE A CA 1
ATOM 1649 C C . PHE A 1 215 ? 12.369 -3.850 -35.344 1.00 65.81 215 PHE A C 1
ATOM 1651 O O . PHE A 1 215 ? 11.886 -3.328 -36.349 1.00 65.81 215 PHE A O 1
ATOM 1658 N N . ASN A 1 216 ? 11.822 -4.917 -34.764 1.00 72.00 216 ASN A N 1
ATOM 1659 C CA . ASN A 1 216 ? 10.586 -5.544 -35.203 1.00 72.00 216 ASN A CA 1
ATOM 1660 C C . ASN A 1 216 ? 9.453 -5.240 -34.201 1.00 72.00 216 ASN A C 1
ATOM 1662 O O . ASN A 1 216 ? 9.434 -5.826 -33.114 1.00 72.00 216 ASN A O 1
ATOM 1666 N N . PRO A 1 217 ? 8.493 -4.358 -34.545 1.00 72.19 217 PRO A N 1
ATOM 1667 C CA . PRO A 1 217 ? 7.416 -3.968 -33.636 1.00 72.19 217 PRO A CA 1
ATOM 1668 C C . PRO A 1 217 ? 6.486 -5.135 -33.274 1.00 72.19 217 PRO A C 1
ATOM 1670 O O . PRO A 1 217 ? 5.990 -5.179 -32.151 1.00 72.19 217 PRO A O 1
ATOM 1673 N N . ASP A 1 218 ? 6.291 -6.101 -34.176 1.00 77.88 218 ASP A N 1
ATOM 1674 C CA . ASP A 1 218 ? 5.465 -7.282 -33.905 1.00 77.88 218 ASP A CA 1
ATOM 1675 C C . ASP A 1 218 ? 6.160 -8.219 -32.907 1.00 77.88 218 ASP A C 1
ATOM 1677 O O . ASP A 1 218 ? 5.528 -8.744 -31.991 1.00 77.88 218 ASP A O 1
ATOM 1681 N N . ALA A 1 219 ? 7.479 -8.398 -33.041 1.00 80.00 219 ALA A N 1
ATOM 1682 C CA . ALA A 1 219 ? 8.269 -9.177 -32.088 1.00 80.00 219 ALA A CA 1
ATOM 1683 C C . ALA A 1 219 ? 8.343 -8.489 -30.716 1.00 80.00 219 ALA A C 1
ATOM 1685 O O . ALA A 1 219 ? 8.226 -9.153 -29.688 1.00 80.00 219 ALA A O 1
ATOM 1686 N N . LEU A 1 220 ? 8.481 -7.158 -30.692 1.00 80.19 220 LEU A N 1
ATOM 1687 C CA . LEU A 1 220 ? 8.415 -6.368 -29.463 1.00 80.19 220 LEU A CA 1
ATOM 1688 C C . LEU A 1 220 ? 7.058 -6.530 -28.766 1.00 80.19 220 LEU A C 1
ATOM 1690 O O . LEU A 1 220 ? 7.020 -6.787 -27.565 1.00 80.19 220 LEU A O 1
ATOM 1694 N N . GLY A 1 221 ? 5.958 -6.439 -29.519 1.00 81.31 221 GLY A N 1
ATOM 1695 C CA . GLY A 1 221 ? 4.612 -6.678 -29.000 1.00 81.31 221 GLY A CA 1
ATOM 1696 C C . GLY A 1 221 ? 4.482 -8.051 -28.340 1.00 81.31 221 GLY A C 1
ATOM 1697 O O . GLY A 1 221 ? 4.033 -8.133 -27.202 1.00 81.31 221 GLY A O 1
ATOM 1698 N N . GLN A 1 222 ? 4.966 -9.111 -28.996 1.00 85.12 222 GLN A N 1
ATOM 1699 C CA . GLN A 1 222 ? 4.943 -10.471 -28.440 1.00 85.12 222 GLN A CA 1
ATOM 1700 C C . GLN A 1 222 ? 5.757 -10.603 -27.147 1.00 85.12 222 GLN A C 1
ATOM 1702 O O . GLN A 1 222 ? 5.292 -11.224 -26.193 1.00 85.12 222 GLN A O 1
ATOM 1707 N N . VAL A 1 223 ? 6.952 -10.006 -27.086 1.00 84.88 223 VAL A N 1
ATOM 1708 C CA . VAL A 1 223 ? 7.791 -10.033 -25.875 1.00 84.88 223 VAL A CA 1
ATOM 1709 C C . VAL A 1 223 ? 7.118 -9.287 -24.721 1.00 84.88 223 VAL A C 1
ATOM 1711 O O . VAL A 1 223 ? 7.138 -9.769 -23.587 1.00 84.88 223 VAL A O 1
ATOM 1714 N N . ILE A 1 224 ? 6.506 -8.131 -24.997 1.00 85.75 224 ILE A N 1
ATOM 1715 C CA . ILE A 1 224 ? 5.748 -7.371 -23.996 1.00 85.75 224 ILE A CA 1
ATOM 1716 C C . ILE A 1 224 ? 4.558 -8.194 -23.507 1.00 85.75 224 ILE A C 1
ATOM 1718 O O . ILE A 1 224 ? 4.398 -8.344 -22.300 1.00 85.75 224 ILE A O 1
ATOM 1722 N N . GLU A 1 225 ? 3.759 -8.769 -24.410 1.00 86.50 225 GLU A N 1
ATOM 1723 C CA . GLU A 1 225 ? 2.615 -9.615 -24.053 1.00 86.50 225 GLU A CA 1
ATOM 1724 C C . GLU A 1 225 ? 3.034 -10.800 -23.175 1.00 86.50 225 GLU A C 1
ATOM 1726 O O . GLU A 1 225 ? 2.418 -11.038 -22.137 1.00 86.50 225 GLU A O 1
ATOM 1731 N N . GLU A 1 226 ? 4.107 -11.509 -23.536 1.00 88.00 226 GLU A N 1
ATOM 1732 C CA . GLU A 1 226 ? 4.617 -12.647 -22.766 1.00 88.00 226 GLU A CA 1
ATOM 1733 C C . GLU A 1 226 ? 5.069 -12.225 -21.358 1.00 88.00 226 GLU A C 1
ATOM 1735 O O . GLU A 1 226 ? 4.655 -12.826 -20.360 1.00 88.00 226 GLU A O 1
ATOM 1740 N N . LYS A 1 227 ? 5.878 -11.161 -21.252 1.00 85.19 227 LYS A N 1
ATOM 1741 C CA . LYS A 1 227 ? 6.389 -10.674 -19.961 1.00 85.19 227 LYS A CA 1
ATOM 1742 C C . LYS A 1 227 ? 5.288 -10.070 -19.090 1.00 85.19 227 LYS A C 1
ATOM 1744 O O . LYS A 1 227 ? 5.282 -10.300 -17.877 1.00 85.19 227 LYS A O 1
ATOM 1749 N N . MET A 1 228 ? 4.349 -9.336 -19.685 1.00 87.81 228 MET A N 1
ATOM 1750 C CA . MET A 1 228 ? 3.189 -8.792 -18.982 1.00 87.81 228 MET A CA 1
ATOM 1751 C C . MET A 1 228 ? 2.254 -9.902 -18.510 1.00 87.81 228 MET A C 1
ATOM 1753 O O . MET A 1 228 ? 1.788 -9.834 -17.380 1.00 87.81 228 MET A O 1
ATOM 1757 N N . ALA A 1 229 ? 2.009 -10.943 -19.309 1.00 86.94 229 ALA A N 1
ATOM 1758 C CA . ALA A 1 229 ? 1.181 -12.073 -18.890 1.00 86.94 229 ALA A CA 1
ATOM 1759 C C . ALA A 1 229 ? 1.822 -12.846 -17.727 1.00 86.94 229 ALA A C 1
ATOM 1761 O O . ALA A 1 229 ? 1.143 -13.179 -16.755 1.00 86.94 229 ALA A O 1
ATOM 1762 N N . ALA A 1 230 ? 3.134 -13.093 -17.790 1.00 83.12 230 ALA A N 1
ATOM 1763 C CA . ALA A 1 230 ? 3.854 -13.812 -16.741 1.00 83.12 230 ALA A CA 1
ATOM 1764 C C . ALA A 1 230 ? 3.776 -13.102 -15.377 1.00 83.12 230 ALA A C 1
ATOM 1766 O O . ALA A 1 230 ? 3.520 -13.751 -14.364 1.00 83.12 230 ALA A O 1
ATOM 1767 N N . ASN A 1 231 ? 3.955 -11.778 -15.351 1.00 85.00 231 ASN A N 1
ATOM 1768 C CA . ASN A 1 231 ? 3.966 -10.990 -14.113 1.00 85.00 231 ASN A CA 1
ATOM 1769 C C . ASN A 1 231 ? 2.568 -10.490 -13.708 1.00 85.00 231 ASN A C 1
ATOM 1771 O O . ASN A 1 231 ? 2.270 -10.350 -12.523 1.00 85.00 231 ASN A O 1
ATOM 1775 N N . GLY A 1 232 ? 1.680 -10.275 -14.679 1.00 87.94 232 GLY A N 1
ATOM 1776 C CA . GLY A 1 232 ? 0.310 -9.817 -14.460 1.00 87.94 232 GLY A CA 1
ATOM 1777 C C . GLY A 1 232 ? -0.553 -10.854 -13.749 1.00 87.94 232 GLY A C 1
ATOM 1778 O O . GLY A 1 232 ? -1.398 -10.483 -12.941 1.00 87.94 232 GLY A O 1
ATOM 1779 N N . ASN A 1 233 ? -0.296 -12.149 -13.970 1.00 87.69 233 ASN A N 1
ATOM 1780 C CA . ASN A 1 233 ? -0.988 -13.223 -13.253 1.00 87.69 233 ASN A CA 1
ATOM 1781 C C . ASN A 1 233 ? -0.727 -13.179 -11.741 1.00 87.69 233 ASN A C 1
ATOM 1783 O O . ASN A 1 233 ? -1.662 -13.354 -10.966 1.00 87.69 233 ASN A O 1
ATOM 1787 N N . ALA A 1 234 ? 0.516 -12.907 -11.326 1.00 88.25 234 ALA A N 1
ATOM 1788 C CA . ALA A 1 234 ? 0.856 -12.785 -9.909 1.00 88.25 234 ALA A CA 1
ATOM 1789 C C . ALA A 1 234 ? 0.112 -11.605 -9.267 1.00 88.25 234 ALA A C 1
ATOM 1791 O O . ALA A 1 234 ? -0.508 -11.768 -8.219 1.00 88.25 234 ALA A O 1
ATOM 1792 N N . LEU A 1 235 ? 0.085 -10.451 -9.947 1.00 90.19 235 LEU A N 1
ATOM 1793 C CA . LEU A 1 235 ? -0.689 -9.296 -9.494 1.00 90.19 235 LEU A CA 1
ATOM 1794 C C . LEU A 1 235 ? -2.187 -9.604 -9.401 1.00 90.19 235 LEU A C 1
ATOM 1796 O O . LEU A 1 235 ? -2.820 -9.246 -8.412 1.00 90.19 235 LEU A O 1
ATOM 1800 N N . ALA A 1 236 ? -2.758 -10.293 -10.391 1.00 88.62 236 ALA A N 1
ATOM 1801 C CA . ALA A 1 236 ? -4.170 -10.668 -10.390 1.00 88.62 236 ALA A CA 1
ATOM 1802 C C . ALA A 1 236 ? -4.529 -11.627 -9.237 1.00 88.62 236 ALA A C 1
ATOM 1804 O O . ALA A 1 236 ? -5.577 -11.472 -8.602 1.00 88.62 236 ALA A O 1
ATOM 1805 N N . GLU A 1 237 ? -3.659 -12.594 -8.936 1.00 89.81 237 GLU A N 1
ATOM 1806 C CA . GLU A 1 237 ? -3.841 -13.529 -7.823 1.00 89.81 237 GLU A CA 1
ATOM 1807 C C . GLU A 1 237 ? -3.772 -12.808 -6.471 1.00 89.81 237 GLU A C 1
ATOM 1809 O O . GLU A 1 237 ? -4.731 -12.878 -5.696 1.00 89.81 237 GLU A O 1
ATOM 1814 N N . THR A 1 238 ? -2.700 -12.044 -6.219 1.00 91.06 238 THR A N 1
ATOM 1815 C CA . THR A 1 238 ? -2.545 -11.247 -4.988 1.0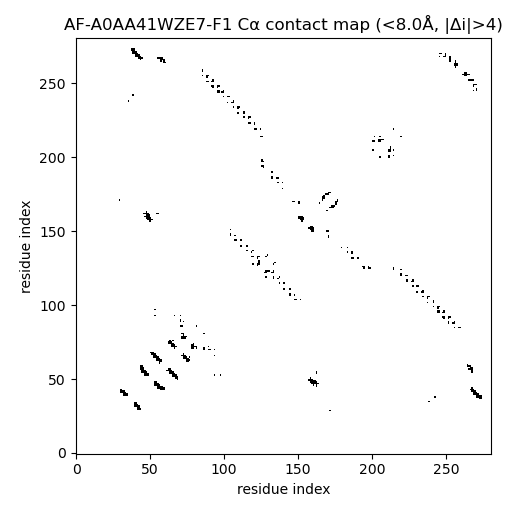0 91.06 238 THR A CA 1
ATOM 1816 C C . THR A 1 238 ? -3.731 -10.303 -4.806 1.00 91.06 238 THR A C 1
ATOM 1818 O O . THR A 1 238 ? -4.295 -10.192 -3.719 1.00 91.06 238 THR A O 1
ATOM 1821 N N . SER A 1 239 ? -4.170 -9.673 -5.893 1.00 90.38 239 SER A N 1
ATOM 1822 C CA . SER A 1 239 ? -5.294 -8.749 -5.901 1.00 90.38 239 SER A CA 1
ATOM 1823 C C . SER A 1 239 ? -6.639 -9.404 -5.567 1.00 90.38 239 SER A C 1
ATOM 1825 O O . SER A 1 239 ? -7.452 -8.809 -4.854 1.00 90.38 239 SER A O 1
ATOM 1827 N N . THR A 1 240 ? -6.864 -10.638 -6.023 1.00 90.62 240 THR A N 1
ATOM 1828 C CA . THR A 1 240 ? -8.069 -11.413 -5.692 1.00 90.62 240 THR A CA 1
ATOM 1829 C C . THR A 1 240 ? -8.116 -11.728 -4.198 1.00 90.62 240 THR A C 1
ATOM 1831 O O . THR A 1 240 ? -9.123 -11.460 -3.542 1.00 90.62 240 THR A O 1
ATOM 1834 N N . VAL A 1 241 ? -7.006 -12.224 -3.643 1.00 92.81 241 VAL A N 1
ATOM 1835 C CA . VAL A 1 241 ? -6.893 -12.553 -2.213 1.00 92.81 241 VAL A CA 1
ATOM 1836 C C . VAL A 1 241 ? -7.048 -11.303 -1.346 1.00 92.81 241 VAL A C 1
ATOM 1838 O O . VAL A 1 241 ? -7.805 -11.306 -0.374 1.00 92.81 241 VAL A O 1
ATOM 1841 N N . PHE A 1 242 ? -6.385 -10.209 -1.723 1.00 92.69 242 PHE A N 1
ATOM 1842 C CA . PHE A 1 242 ? -6.514 -8.921 -1.049 1.00 92.69 242 PHE A CA 1
ATOM 1843 C C . PHE A 1 242 ? -7.976 -8.458 -0.995 1.00 92.69 242 PHE A C 1
ATOM 1845 O O . PHE A 1 242 ? -8.470 -8.084 0.069 1.00 92.69 242 PHE A O 1
ATOM 1852 N N . CYS A 1 243 ? -8.698 -8.558 -2.114 1.00 92.00 243 CYS A N 1
ATOM 1853 C CA . CYS A 1 243 ? -10.107 -8.189 -2.172 1.00 92.00 243 CYS A CA 1
ATOM 1854 C C . CYS A 1 243 ? -10.985 -9.016 -1.220 1.00 92.00 243 CYS A C 1
ATOM 1856 O O . CYS A 1 243 ? -11.864 -8.472 -0.550 1.00 92.00 243 CYS A O 1
ATOM 1858 N N . GLU A 1 244 ? -10.769 -10.331 -1.150 1.00 92.81 244 GLU A N 1
ATOM 1859 C CA . GLU A 1 244 ? -11.516 -11.204 -0.239 1.00 92.81 244 GLU A CA 1
ATOM 1860 C C . GLU A 1 244 ? -11.308 -10.798 1.222 1.00 92.81 244 GLU A C 1
ATOM 1862 O O . GLU A 1 244 ? -12.275 -10.656 1.969 1.00 92.81 244 GL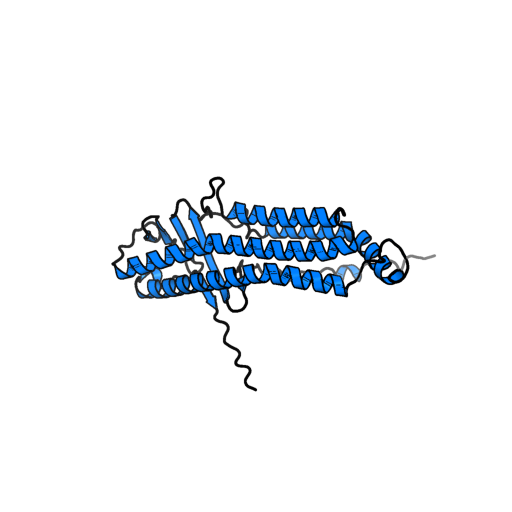U A O 1
ATOM 1867 N N . ILE A 1 245 ? -10.063 -10.528 1.610 1.00 94.50 245 ILE A N 1
ATOM 1868 C CA . ILE A 1 245 ? -9.698 -10.112 2.971 1.00 94.50 245 ILE A CA 1
ATOM 1869 C C . ILE A 1 245 ? -10.352 -8.782 3.341 1.00 94.50 245 ILE A C 1
ATOM 1871 O O . ILE A 1 245 ? -10.922 -8.637 4.425 1.00 94.50 245 ILE A O 1
ATOM 1875 N N . VAL A 1 246 ? -10.329 -7.816 2.426 1.00 93.06 246 VAL A N 1
ATOM 1876 C CA . VAL A 1 246 ? -10.939 -6.502 2.648 1.00 93.06 246 VAL A CA 1
ATOM 1877 C C . VAL A 1 246 ? -12.463 -6.615 2.736 1.00 93.06 246 VAL A C 1
ATOM 1879 O O . VAL A 1 246 ? -13.064 -5.979 3.599 1.00 93.06 246 VAL A O 1
ATOM 1882 N N . ARG A 1 247 ? -13.106 -7.460 1.920 1.00 93.50 247 ARG A N 1
ATOM 1883 C CA . ARG A 1 247 ? -14.555 -7.717 2.030 1.00 93.50 247 ARG A CA 1
ATOM 1884 C C . ARG A 1 247 ? -14.934 -8.307 3.383 1.00 93.50 247 ARG A C 1
ATOM 1886 O O . ARG A 1 247 ? -15.968 -7.947 3.941 1.00 93.50 247 ARG A O 1
ATOM 1893 N N . VAL A 1 248 ? -14.106 -9.199 3.928 1.00 95.38 248 VAL A N 1
ATOM 1894 C CA . VAL A 1 248 ? -14.320 -9.713 5.288 1.00 95.38 248 VAL A CA 1
ATOM 1895 C C . VAL A 1 248 ? -14.157 -8.587 6.314 1.00 95.38 248 VAL A C 1
ATOM 1897 O O . VAL A 1 248 ? -14.964 -8.497 7.238 1.00 95.38 248 VAL A O 1
ATOM 1900 N N . ALA A 1 249 ? -13.181 -7.688 6.142 1.00 95.00 249 ALA A N 1
ATOM 1901 C CA . ALA A 1 249 ? -13.038 -6.514 7.002 1.00 95.00 249 ALA A CA 1
ATOM 1902 C C . ALA A 1 249 ? -14.283 -5.604 6.964 1.00 95.00 249 ALA A C 1
ATOM 1904 O O . ALA A 1 249 ? -14.819 -5.292 8.023 1.00 95.00 249 ALA A O 1
ATOM 1905 N N . GLU A 1 250 ? -14.809 -5.261 5.785 1.00 94.00 250 GLU A N 1
ATOM 1906 C CA . GLU A 1 250 ? -16.044 -4.468 5.623 1.00 94.00 250 GLU A CA 1
ATOM 1907 C C . GLU A 1 250 ? -17.272 -5.152 6.258 1.00 94.00 250 GLU A C 1
ATOM 1909 O O . GLU A 1 250 ? -18.077 -4.522 6.955 1.00 94.00 250 GLU A O 1
ATOM 1914 N N . ALA A 1 251 ? -17.415 -6.467 6.069 1.00 94.50 251 ALA A N 1
ATOM 1915 C CA . ALA A 1 251 ? -18.488 -7.236 6.699 1.00 94.50 251 ALA A CA 1
ATOM 1916 C C . ALA A 1 251 ? -18.382 -7.211 8.235 1.00 94.50 251 ALA A C 1
ATOM 1918 O O . ALA A 1 251 ? -19.400 -7.125 8.936 1.00 94.50 251 ALA A O 1
ATOM 1919 N N . ASN A 1 252 ? -17.156 -7.240 8.765 1.00 95.44 252 ASN A N 1
ATOM 1920 C CA . ASN A 1 252 ? -16.915 -7.065 10.190 1.00 95.44 252 ASN A CA 1
ATOM 1921 C C . ASN A 1 252 ? -17.268 -5.644 10.652 1.00 95.44 252 ASN A C 1
ATOM 1923 O O . ASN A 1 252 ? -17.922 -5.525 11.682 1.00 95.44 252 ASN A O 1
ATOM 1927 N N . GLU A 1 253 ? -16.948 -4.582 9.900 1.00 92.88 253 GLU A N 1
ATOM 1928 C CA . GLU A 1 253 ? -17.380 -3.209 10.236 1.00 92.88 253 GLU A CA 1
ATOM 1929 C C . GLU A 1 253 ? -18.904 -3.113 10.374 1.00 92.88 253 GLU A C 1
ATOM 1931 O O . GLU A 1 253 ? -19.414 -2.608 11.376 1.00 92.88 253 GLU A O 1
ATOM 1936 N N . THR A 1 254 ? -19.634 -3.686 9.414 1.00 92.25 254 THR A N 1
ATOM 1937 C CA . THR A 1 254 ? -21.106 -3.720 9.422 1.00 92.25 254 THR A CA 1
ATOM 1938 C C . THR A 1 254 ? -21.646 -4.486 10.637 1.00 92.25 254 THR A C 1
ATOM 1940 O O . THR A 1 254 ? -22.627 -4.083 11.275 1.00 92.25 254 THR A O 1
ATOM 1943 N N . SER A 1 255 ? -20.984 -5.588 10.993 1.00 93.75 255 SER A N 1
ATOM 1944 C CA . SER A 1 255 ? -21.337 -6.394 12.164 1.00 93.75 255 SER A CA 1
ATOM 1945 C C . SER A 1 255 ? -21.069 -5.629 13.465 1.00 93.75 255 SER A C 1
ATOM 1947 O O . SER A 1 255 ? -21.934 -5.588 14.340 1.00 93.75 255 SER A O 1
ATOM 1949 N N . LEU A 1 256 ? -19.927 -4.946 13.580 1.00 91.44 256 LEU A N 1
ATOM 1950 C CA . LEU A 1 256 ? -19.583 -4.114 14.737 1.00 91.44 256 LEU A CA 1
ATOM 1951 C C . LEU A 1 256 ? -20.550 -2.944 14.907 1.00 91.44 256 LEU A C 1
ATOM 1953 O O . LEU A 1 256 ? -21.000 -2.704 16.025 1.00 91.44 256 LEU A O 1
ATOM 1957 N N . ALA A 1 257 ? -20.937 -2.275 13.818 1.00 90.31 257 ALA A N 1
ATOM 1958 C CA . ALA A 1 257 ? -21.932 -1.202 13.841 1.00 90.31 257 ALA A CA 1
ATOM 1959 C C . ALA A 1 257 ? -23.301 -1.669 14.364 1.00 90.31 257 ALA A C 1
ATOM 1961 O O . ALA A 1 257 ? -24.036 -0.895 14.977 1.00 90.31 257 ALA A O 1
ATOM 1962 N N . THR A 1 258 ? -23.628 -2.951 14.171 1.00 90.56 258 THR A N 1
ATOM 1963 C CA . THR A 1 258 ? -24.864 -3.561 14.681 1.00 90.56 258 THR A CA 1
ATOM 1964 C C . THR A 1 258 ? -24.732 -4.017 16.139 1.00 90.56 258 THR A C 1
ATOM 1966 O O . THR A 1 258 ? -25.680 -3.897 16.916 1.00 90.56 258 THR A O 1
ATOM 1969 N N . LEU A 1 259 ? -23.568 -4.551 16.523 1.00 91.69 259 LEU A N 1
ATOM 1970 C CA . LEU A 1 259 ? -23.331 -5.163 17.835 1.00 91.69 259 LEU A CA 1
ATOM 1971 C C . LEU A 1 259 ? -22.888 -4.167 18.916 1.00 91.69 259 LEU A C 1
ATOM 1973 O O . LEU A 1 259 ? -23.070 -4.446 20.104 1.00 91.69 259 LEU A O 1
ATOM 1977 N N . ILE A 1 260 ? -22.274 -3.044 18.537 1.00 89.31 260 ILE A N 1
ATOM 1978 C CA . ILE A 1 260 ? -21.691 -2.051 19.445 1.00 89.31 260 ILE A CA 1
ATOM 1979 C C . ILE A 1 260 ? -22.282 -0.675 19.095 1.00 89.31 260 ILE A C 1
ATOM 1981 O O . ILE A 1 260 ? -21.946 -0.115 18.052 1.00 89.31 260 ILE A O 1
ATOM 1985 N N . PRO A 1 261 ? -23.137 -0.082 19.950 1.00 87.56 261 PRO A N 1
ATOM 1986 C CA . PRO A 1 261 ? -23.758 1.219 19.679 1.00 87.56 261 PRO A CA 1
ATOM 1987 C C . PRO A 1 261 ? -22.752 2.336 19.362 1.00 87.56 261 PRO A C 1
ATOM 1989 O O . PRO A 1 261 ? -23.023 3.225 18.559 1.00 87.56 261 PRO A O 1
ATOM 1992 N N . GLU A 1 262 ? -21.566 2.292 19.965 1.00 85.12 262 GLU A N 1
ATOM 1993 C CA . GLU A 1 262 ? -20.491 3.254 19.745 1.00 85.12 262 GLU A CA 1
ATOM 1994 C C . GLU A 1 262 ? -19.849 3.163 18.344 1.00 85.12 262 GLU A C 1
ATOM 1996 O O . GLU A 1 262 ? -19.166 4.115 17.942 1.00 85.12 262 GLU A O 1
ATOM 2001 N N . TYR A 1 263 ? -20.097 2.070 17.612 1.00 85.69 263 TYR A N 1
ATOM 2002 C CA . TYR A 1 263 ? -19.687 1.808 16.226 1.00 85.69 263 TYR A CA 1
ATOM 2003 C C . TYR A 1 263 ? -20.781 2.104 15.188 1.00 85.69 263 TYR A C 1
ATOM 2005 O O . TYR A 1 263 ? -20.521 1.940 14.004 1.00 85.69 263 TYR A O 1
ATOM 2013 N N . ALA A 1 264 ? -21.983 2.543 15.578 1.00 84.19 264 ALA A N 1
ATOM 2014 C CA . ALA A 1 264 ? -23.116 2.663 14.647 1.00 84.19 264 ALA A CA 1
ATOM 2015 C C . ALA A 1 264 ? -22.840 3.534 13.400 1.00 84.19 264 ALA A C 1
ATOM 2017 O O . ALA A 1 264 ? -23.373 3.254 12.330 1.00 84.19 264 ALA A O 1
ATOM 2018 N N . ASP A 1 265 ? -21.984 4.553 13.533 1.00 83.44 265 ASP A N 1
ATOM 2019 C CA . ASP A 1 265 ? -21.582 5.465 12.449 1.00 83.44 265 ASP A CA 1
ATOM 2020 C C . ASP A 1 265 ? -20.162 5.172 11.906 1.00 83.44 265 ASP A C 1
ATOM 2022 O O . ASP A 1 265 ? -19.581 5.979 11.167 1.00 83.44 265 ASP A O 1
ATOM 2026 N N . TYR A 1 266 ? -19.575 4.038 12.306 1.00 85.69 266 TYR A N 1
ATOM 2027 C CA . TYR A 1 266 ? -18.258 3.595 11.863 1.00 85.69 266 TYR A CA 1
ATOM 2028 C C . TYR A 1 266 ? -18.342 3.084 10.426 1.00 85.69 266 TYR A C 1
ATOM 2030 O O . TYR A 1 266 ? -19.079 2.148 10.126 1.00 85.69 266 TYR A O 1
ATOM 2038 N N . ASN A 1 267 ? -17.578 3.715 9.544 1.00 84.81 267 ASN A N 1
ATOM 2039 C CA . ASN A 1 267 ? -17.417 3.300 8.159 1.00 84.81 267 ASN A CA 1
ATOM 2040 C C . ASN A 1 267 ? -16.033 3.756 7.708 1.00 84.81 267 ASN A C 1
ATOM 2042 O O . ASN A 1 267 ? -15.816 4.950 7.471 1.00 84.81 267 ASN A O 1
ATOM 2046 N N . PHE A 1 268 ? -15.100 2.814 7.663 1.00 88.44 268 PHE A N 1
ATOM 2047 C CA . PHE A 1 268 ? -13.729 3.062 7.254 1.00 88.44 268 PHE A CA 1
ATOM 2048 C C . PHE A 1 268 ? -13.427 2.389 5.915 1.00 88.44 268 PHE A C 1
ATOM 2050 O O . PHE A 1 268 ? -12.859 3.046 5.043 1.00 88.44 268 PHE A O 1
ATOM 2057 N N . ILE A 1 269 ? -13.848 1.141 5.715 1.00 89.50 269 ILE A N 1
ATOM 2058 C CA . ILE A 1 269 ? -13.652 0.387 4.474 1.00 89.50 269 ILE A CA 1
ATOM 2059 C C . ILE A 1 269 ? -14.989 0.234 3.758 1.00 89.50 269 ILE A C 1
ATOM 2061 O O . ILE A 1 269 ? -15.952 -0.271 4.326 1.00 89.50 269 ILE A O 1
ATOM 2065 N N . THR A 1 270 ? -15.025 0.589 2.474 1.00 86.31 270 THR A N 1
ATOM 2066 C CA . THR A 1 270 ? -16.105 0.156 1.577 1.00 86.31 270 THR A CA 1
ATOM 2067 C C . THR A 1 270 ? -15.558 -0.539 0.353 1.00 86.31 270 THR A C 1
ATOM 2069 O O . THR A 1 270 ? -14.645 -0.008 -0.285 1.00 86.31 270 THR A O 1
ATOM 2072 N N . VAL A 1 271 ? -16.158 -1.672 -0.001 1.00 84.56 271 VAL A N 1
ATOM 2073 C CA . VAL A 1 271 ? -15.879 -2.392 -1.241 1.00 84.56 271 VAL A CA 1
ATOM 2074 C C . VAL A 1 271 ? -17.120 -2.333 -2.120 1.00 84.56 271 VAL A C 1
ATOM 2076 O O . VAL A 1 271 ? -18.138 -2.974 -1.860 1.00 84.56 271 VAL A O 1
ATOM 2079 N N . GLU A 1 272 ? -17.047 -1.572 -3.207 1.00 76.44 272 GLU A N 1
ATOM 2080 C CA . GLU A 1 272 ? -18.115 -1.557 -4.194 1.00 76.44 272 GLU A CA 1
ATOM 2081 C C . GLU A 1 272 ? -18.073 -2.866 -4.988 1.00 76.44 272 GLU A C 1
ATOM 2083 O O . GLU A 1 272 ? -17.156 -3.155 -5.764 1.00 76.44 272 GLU A O 1
ATOM 2088 N N . ALA A 1 273 ? -19.094 -3.702 -4.794 1.00 55.00 273 ALA A N 1
ATOM 2089 C CA . ALA A 1 273 ? -19.358 -4.783 -5.723 1.00 55.00 273 ALA A CA 1
ATOM 2090 C C . ALA A 1 273 ? -19.763 -4.149 -7.055 1.00 55.00 273 ALA A C 1
ATOM 2092 O O . ALA A 1 273 ? -20.757 -3.421 -7.124 1.00 55.00 273 ALA A O 1
ATOM 2093 N N . LYS A 1 274 ? -19.015 -4.445 -8.123 1.00 45.31 274 LYS A N 1
ATOM 2094 C CA . LYS A 1 274 ? -19.447 -4.130 -9.485 1.00 45.31 274 LYS A CA 1
ATOM 2095 C C . LYS A 1 274 ? -20.875 -4.665 -9.617 1.00 45.31 274 LYS A C 1
ATOM 2097 O O . LYS A 1 274 ? -21.083 -5.874 -9.508 1.00 45.31 274 LYS A O 1
ATOM 2102 N N . ALA A 1 275 ? -21.858 -3.785 -9.817 1.00 34.84 275 ALA A N 1
ATOM 2103 C CA . ALA A 1 275 ? -23.148 -4.222 -10.319 1.00 34.84 275 ALA A CA 1
ATOM 2104 C C . ALA A 1 275 ? -22.830 -4.947 -11.622 1.00 34.84 275 ALA A C 1
ATOM 2106 O O . ALA A 1 275 ? -22.339 -4.329 -12.570 1.00 34.84 275 ALA A O 1
ATOM 2107 N N . GLU A 1 276 ? -23.006 -6.264 -11.621 1.00 35.44 276 GLU A N 1
ATOM 2108 C CA . GLU A 1 276 ? -22.939 -7.085 -12.811 1.00 35.44 276 GLU A CA 1
ATOM 2109 C C . GLU A 1 276 ? -23.840 -6.401 -13.835 1.00 35.44 276 GLU A C 1
ATOM 2111 O O . GLU A 1 276 ? -25.069 -6.423 -13.733 1.00 35.44 276 GLU A O 1
ATOM 2116 N N . GLN A 1 277 ? -23.232 -5.696 -14.790 1.00 31.25 277 GLN A N 1
ATOM 2117 C CA . GLN A 1 277 ? -23.939 -5.335 -15.995 1.00 31.25 277 GLN A CA 1
ATOM 2118 C C . GLN A 1 277 ? -24.152 -6.660 -16.701 1.00 31.25 277 GLN A C 1
ATOM 2120 O O . GLN A 1 277 ? -23.337 -7.096 -17.510 1.00 31.25 277 GLN A O 1
ATOM 2125 N N . ALA A 1 278 ? -25.254 -7.308 -16.331 1.00 33.78 278 ALA A N 1
ATOM 2126 C CA . ALA A 1 278 ? -25.951 -8.250 -17.160 1.00 33.78 278 ALA A CA 1
ATOM 2127 C C . ALA A 1 278 ? -26.158 -7.540 -18.498 1.00 33.78 278 ALA A C 1
ATOM 2129 O O . ALA A 1 278 ? -27.119 -6.792 -18.692 1.00 33.78 278 ALA A O 1
ATOM 2130 N N . GLN A 1 279 ? -25.212 -7.734 -19.414 1.00 33.59 279 GLN A N 1
ATOM 2131 C CA . GLN A 1 279 ? -25.420 -7.481 -20.824 1.00 33.59 279 GLN A CA 1
ATOM 2132 C C . GLN A 1 279 ? -26.419 -8.537 -21.282 1.00 33.59 279 GLN A C 1
ATOM 2134 O O . GLN A 1 279 ? -26.103 -9.632 -21.738 1.00 33.59 279 GLN A O 1
ATOM 2139 N N . VAL A 1 280 ? -27.678 -8.189 -21.041 1.00 35.44 280 VAL A N 1
ATOM 2140 C CA . VAL A 1 280 ? -28.834 -8.737 -21.706 1.00 35.44 280 VAL A CA 1
ATOM 2141 C C . VAL A 1 280 ? -28.686 -8.390 -23.186 1.00 35.44 280 VAL A C 1
ATOM 2143 O O . VAL A 1 280 ? -28.956 -7.259 -23.581 1.00 35.44 280 VAL A O 1
ATOM 2146 N N . LYS A 1 281 ? -28.371 -9.439 -23.950 1.00 33.03 281 LYS A N 1
ATOM 2147 C CA . LYS A 1 281 ? -28.696 -9.667 -25.366 1.00 33.03 281 LYS A CA 1
ATOM 2148 C C . LYS A 1 281 ? -27.726 -9.169 -26.435 1.00 33.03 281 LYS A C 1
ATOM 2150 O O . LYS A 1 281 ? -27.493 -7.949 -26.533 1.00 33.03 281 LYS A O 1
#

Organism: NCBI:txid2961944

Radius of gyration: 26.3 Å; Cα contacts (8 Å, |Δi|>4): 306; chains: 1; bounding box: 52×74×72 Å

Secondary structure (DSSP, 8-state):
----SSSSSSHHHHHTTSSS------------EEEETTEEEEE-EEEEEETTEEEEEETTSS--EEE-TT--EEETTEE----HHHHHHHHHHHHHHHHHHHHHHHHHHHHHHHHHHHHHHHHHHHH-TT-HHHHHHHHHHHHHHHHHHHHHB-TTS-B-B-TT--TTSSTT-HHHHHHHHHHHHHHHHHHHHHHHHHHHHHHHHTTT-TTTTT--HHHHHHHHHHHHHHHHHHHHHHHHHHHHHHHHHHHHHHHHHHH-GGGTT---EEEE---------

pLDDT: mean 77.28, std 19.36, range [31.25, 97.75]

Sequence (281 aa):
MSQANFRNSINVACIALLWSVVLLATPVQANTSMHIEGCEMAMRGTLGMQNDILTIRPATHSKTYVIDAEQNLSIDGKAVPLNQEQQAVIESYYYNVRSAIPMGVEMAAQGLELANIAVNEVFTQLLGPQDDMVVKLNELIAQIKTKVESSIYAPDGSIFIDPNASNQDDWTDPQWQAEFDAVLEETIQDFMGTILIAMGKALLFGDGEPLFEDFNPDALGQVIEEKMAANGNALAETSTVFCEIVRVAEANETSLATLIPEYAD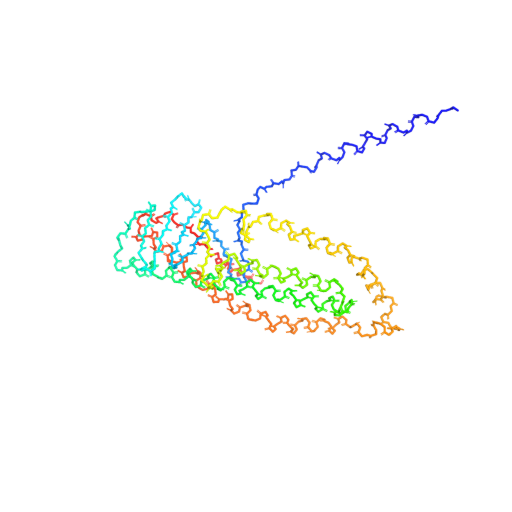YNFITVEAKAEQAQVK

Nearest PDB structures (foldseek):
  1few-assembly1_A  TM=3.154E-01  e=5.112E+00  Homo sapiens
  5xg2-assembly1_A  TM=1.984E-01  e=8.567E+00  Pyrococcus yayanosii CH1

Foldseek 3Di:
DDPPPPPPPVVVVVVVPPPPPDDDPDPPPPFDWDDDPQWTKTFAFFWWADPLKIWTQGNLDRWIWIQHNQRFIDINNHTDDDDPVLSVLSVLLSVLVVVLLVLVLVLLLLVLVLVLLVLQLVCCLLPNNPDPLNVQVVVLSVVLNVQQCVCQADPVRDGGHPRPDDLCRHNSNPVVVVVSVVSVVVSCVVCVVVNVVSVVCCVPDCPHDPVNVPRDVVVSVVVSVVVCVVSVVVSSVSVVVSSVSLVSSQVSLVVCLVVPVVSVSPDGMDIDRPPPPPPDD

Mean predicted aligned error: 12.18 Å

Solvent-accessible surface area (backbone atoms only — not comparable to full-atom values): 16169 Å² total; per-residue (Å²): 140,80,93,74,78,74,75,70,68,59,64,65,61,60,65,70,69,75,75,79,87,82,83,80,86,69,83,80,71,86,68,64,71,50,89,46,97,77,42,40,36,42,58,36,56,50,67,14,30,48,87,66,27,41,35,40,32,34,65,76,50,94,58,39,40,35,34,41,76,85,50,49,44,24,50,74,86,40,76,53,91,66,53,76,68,55,40,54,41,47,43,51,26,51,53,29,53,62,54,42,53,63,49,52,52,50,45,53,48,46,53,49,48,50,50,50,48,56,51,47,58,56,43,28,69,60,64,36,84,82,30,68,65,54,54,52,52,52,52,52,52,52,49,50,51,52,47,52,50,58,45,41,33,42,100,87,70,46,61,33,27,66,70,78,68,64,67,81,81,42,80,81,9,68,63,58,52,52,52,50,52,48,54,52,49,50,53,50,59,74,39,44,64,58,50,52,51,39,53,51,45,52,73,75,30,69,84,79,39,93,90,43,71,80,70,47,70,69,61,50,49,51,54,50,52,53,55,47,52,66,53,46,51,56,42,52,51,55,50,52,54,45,46,53,38,50,49,52,26,33,52,28,43,56,48,41,24,72,75,34,81,93,30,56,76,59,56,42,59,44,68,50,71,66,74,77,78,74,81,78,127